Protein AF-A0A535RJC8-F1 (afdb_monomer)

Solvent-accessible surface area (backbone atoms only — not comparable to full-atom values): 10822 Å² total; per-residue (Å²): 135,61,74,66,58,56,54,51,49,52,52,45,51,28,48,50,20,17,26,44,20,16,49,25,33,45,38,29,78,68,64,77,32,43,40,53,47,60,74,57,25,56,52,50,24,52,52,18,57,77,68,68,37,59,71,55,23,50,46,22,49,41,18,51,52,23,18,53,49,12,28,56,50,16,43,61,51,42,48,91,68,68,92,85,58,72,56,51,67,39,43,41,53,38,48,47,54,27,31,52,31,38,47,50,36,34,52,55,33,45,77,36,70,56,58,57,49,77,69,58,34,50,52,43,41,29,39,43,1,23,23,37,14,22,50,48,34,38,41,37,70,64,32,76,93,46,57,74,64,46,49,68,62,36,50,50,52,34,52,55,57,56,69,67,78,58,83,85,49,75,66,43,54,51,36,49,45,38,54,50,26,23,52,51,17,24,51,52,15,41,51,34,35,74,76,41,45,63,54,28,53,48,56,33,33,53,47,43,45,50,43,34,53,51,43,65,70,75,45,115

Radius of gyration: 17.28 Å; Cα contacts (8 Å, |Δi|>4): 339; chains: 1; bounding box: 47×35×52 Å

Nearest PDB structures (foldseek):
  8vzo-assembly1_A  TM=4.875E-01  e=1.421E-01  Mus musculus
  5ayn-assembly1_A  TM=4.739E-01  e=1.055E+00  Bdellovibrio bacteriovorus HD100
  7ydq-assembly1_A  TM=3.876E-01  e=1.055E+00  Plasmodium falciparum 3D7

Sequence (220 aa):
MTVDGARRRDLLLVALTFAAGAVDAVVFLRLDVFTAVMTGNIVLLGLAIGQGAFRNALRSLVALAAYAGGVLAGARLVGATPRDSIWPAHATRALAVEWVLHATFLAGWILTDARPDGLAAASLIAVSGVAMGIQAATARTLAPTMSTTYVTGTLTALVSELSALGALGPDARRRAAIVVALGLGAVCGALVLVSAAVFAPALPVIVVGAVVLVAATRFR

Structure (mmCIF, N/CA/C/O backbone):
data_AF-A0A535RJC8-F1
#
_entry.id   AF-A0A535RJC8-F1
#
loop_
_atom_site.group_PDB
_atom_site.id
_atom_site.type_symbol
_atom_site.label_atom_id
_atom_site.label_alt_id
_atom_site.label_comp_id
_atom_site.label_asym_id
_atom_site.label_entity_id
_atom_site.label_seq_id
_atom_site.pdbx_PDB_ins_code
_atom_site.Cartn_x
_atom_site.Cartn_y
_atom_site.Cartn_z
_atom_site.occupancy
_atom_site.B_iso_or_equiv
_atom_site.auth_seq_id
_atom_site.auth_comp_id
_atom_site.auth_asym_id
_atom_site.auth_atom_id
_atom_site.pdbx_PDB_model_num
ATOM 1 N N . MET A 1 1 ? -16.902 3.359 23.875 1.00 54.75 1 MET A N 1
ATOM 2 C CA . MET A 1 1 ? -16.028 2.517 23.024 1.00 54.75 1 MET A CA 1
ATOM 3 C C . MET A 1 1 ? -16.204 1.056 23.418 1.00 54.75 1 MET A C 1
ATOM 5 O O . MET A 1 1 ? -15.944 0.740 24.570 1.00 54.75 1 MET A O 1
ATOM 9 N N . THR A 1 2 ? -16.653 0.170 22.524 1.00 70.25 2 THR A N 1
ATOM 10 C CA . THR A 1 2 ? -16.670 -1.278 22.809 1.00 70.25 2 THR A CA 1
ATOM 11 C C . THR A 1 2 ? -15.332 -1.892 22.393 1.00 70.25 2 THR A C 1
ATOM 13 O O . THR A 1 2 ? -14.815 -1.600 21.313 1.00 70.25 2 THR A O 1
ATOM 16 N N . VAL A 1 3 ? -14.748 -2.729 23.255 1.00 71.38 3 VAL A N 1
ATOM 17 C CA . VAL A 1 3 ? -13.445 -3.388 23.029 1.00 71.38 3 VAL A CA 1
ATOM 18 C C . VAL A 1 3 ? -13.429 -4.176 21.707 1.00 71.38 3 VAL A C 1
ATOM 20 O O . VAL A 1 3 ? -12.430 -4.169 20.985 1.00 71.38 3 VAL A O 1
ATOM 23 N N . ASP A 1 4 ? -14.567 -4.759 21.324 1.00 81.25 4 ASP A N 1
ATOM 24 C CA . ASP A 1 4 ? -14.725 -5.508 20.074 1.00 81.25 4 ASP A CA 1
ATOM 25 C C . ASP A 1 4 ? -14.611 -4.646 18.810 1.00 81.25 4 ASP A C 1
ATOM 27 O O . ASP A 1 4 ? -14.078 -5.106 17.798 1.00 81.25 4 ASP A O 1
ATOM 31 N N . GLY A 1 5 ? -15.080 -3.394 18.850 1.00 83.00 5 GLY A N 1
ATOM 32 C CA . GLY A 1 5 ? -14.997 -2.481 17.708 1.00 83.00 5 GLY A CA 1
ATOM 33 C C . GLY A 1 5 ? -13.551 -2.101 17.390 1.00 83.00 5 GLY A C 1
ATOM 34 O O . GLY A 1 5 ? -13.131 -2.164 16.234 1.00 83.00 5 GLY A O 1
ATOM 35 N N . ALA A 1 6 ? -12.769 -1.783 18.425 1.00 84.12 6 ALA A N 1
ATOM 36 C CA . ALA A 1 6 ? -11.349 -1.472 18.285 1.00 84.12 6 ALA A CA 1
ATOM 37 C C . ALA A 1 6 ? -10.554 -2.684 17.776 1.00 84.12 6 ALA A C 1
ATOM 39 O O . ALA A 1 6 ? -9.790 -2.562 16.820 1.00 84.12 6 ALA A O 1
ATOM 40 N N . ARG A 1 7 ? -10.808 -3.878 18.331 1.00 87.19 7 ARG A N 1
ATOM 41 C CA . ARG A 1 7 ? -10.149 -5.115 17.889 1.00 87.19 7 ARG A CA 1
ATOM 42 C C . ARG A 1 7 ? -10.437 -5.432 16.420 1.00 87.19 7 ARG A C 1
ATOM 44 O O . ARG A 1 7 ? -9.529 -5.820 15.691 1.00 87.19 7 ARG A O 1
ATOM 51 N N . ARG A 1 8 ? -11.683 -5.254 15.966 1.00 91.25 8 ARG A N 1
ATOM 52 C CA . ARG A 1 8 ? -12.055 -5.443 14.553 1.00 91.25 8 ARG A CA 1
ATOM 53 C C . ARG A 1 8 ? -11.346 -4.450 13.642 1.00 91.25 8 ARG A C 1
ATOM 55 O O . ARG A 1 8 ? -10.786 -4.876 12.640 1.00 91.25 8 ARG A O 1
ATOM 62 N N . ARG A 1 9 ? -11.334 -3.159 13.992 1.00 91.25 9 ARG A N 1
ATOM 63 C CA . ARG A 1 9 ? -10.591 -2.138 13.236 1.00 91.25 9 ARG A CA 1
ATOM 64 C C . ARG A 1 9 ? -9.125 -2.543 13.089 1.00 91.25 9 ARG A C 1
ATOM 66 O O . ARG A 1 9 ? -8.602 -2.518 11.982 1.00 91.25 9 ARG A O 1
ATOM 73 N N . ASP A 1 10 ? -8.485 -2.946 14.182 1.00 90.62 10 ASP A N 1
ATOM 74 C CA . ASP A 1 10 ? -7.068 -3.309 14.178 1.00 90.62 10 ASP A CA 1
ATOM 75 C C . ASP A 1 10 ? -6.797 -4.522 13.272 1.00 90.62 10 ASP A C 1
ATOM 77 O O . ASP A 1 10 ? -5.839 -4.508 12.504 1.00 90.62 10 ASP A O 1
ATOM 81 N N . LEU A 1 11 ? -7.673 -5.534 13.277 1.00 93.44 11 LEU A N 1
ATOM 82 C CA . LEU A 1 11 ? -7.582 -6.673 12.353 1.00 93.44 11 LEU A CA 1
ATOM 83 C C . LEU A 1 11 ? -7.706 -6.250 10.883 1.00 93.44 11 LEU A C 1
ATOM 85 O O . LEU A 1 11 ? -6.952 -6.738 10.043 1.00 93.44 11 LEU A O 1
ATOM 89 N N . LEU A 1 12 ? -8.620 -5.326 10.568 1.00 95.06 12 LEU A N 1
ATOM 90 C CA . LEU A 1 12 ? -8.755 -4.788 9.212 1.00 95.06 12 LEU A CA 1
ATOM 91 C C . LEU A 1 12 ? -7.499 -4.010 8.787 1.00 95.06 12 LEU A C 1
ATOM 93 O O . LEU A 1 12 ? -7.031 -4.182 7.667 1.00 95.06 12 LEU A O 1
ATOM 97 N N . LEU A 1 13 ? -6.902 -3.215 9.680 1.00 93.62 13 LEU A N 1
ATOM 98 C CA . LEU A 1 13 ? -5.648 -2.497 9.407 1.00 93.62 13 LEU A CA 1
ATOM 99 C C . LEU A 1 13 ? -4.457 -3.447 9.199 1.00 93.62 13 LEU A C 1
ATOM 101 O O . LEU A 1 13 ? -3.602 -3.192 8.349 1.00 93.62 13 LEU A O 1
ATOM 105 N N . VAL A 1 14 ? -4.408 -4.560 9.935 1.00 94.81 14 VAL A N 1
ATOM 106 C CA . VAL A 1 14 ? -3.407 -5.620 9.733 1.00 94.81 14 VAL A CA 1
ATOM 107 C C . VAL A 1 14 ? -3.594 -6.281 8.362 1.00 94.81 14 VAL A C 1
ATOM 109 O O . VAL A 1 14 ? -2.613 -6.477 7.648 1.00 94.81 14 VAL A O 1
ATOM 112 N N . ALA A 1 15 ? -4.834 -6.548 7.942 1.00 97.00 15 ALA A N 1
ATOM 113 C CA . ALA A 1 15 ? -5.124 -7.078 6.607 1.00 97.00 15 ALA A CA 1
ATOM 114 C C . ALA A 1 15 ? -4.727 -6.101 5.481 1.00 97.00 15 ALA A C 1
ATOM 116 O O . ALA A 1 15 ? -4.118 -6.516 4.497 1.00 97.00 15 ALA A O 1
ATOM 117 N N . LEU A 1 16 ? -4.984 -4.800 5.645 1.00 96.12 16 LEU A N 1
ATOM 118 C CA . LEU A 1 16 ? -4.513 -3.762 4.714 1.00 96.12 16 LEU A CA 1
ATOM 119 C C . LEU A 1 16 ? -2.978 -3.684 4.663 1.00 96.12 16 LEU A C 1
ATOM 121 O O . LEU A 1 16 ? -2.387 -3.512 3.600 1.00 96.12 16 LEU A O 1
ATOM 125 N N . THR A 1 17 ? -2.304 -3.873 5.800 1.00 95.38 17 THR A N 1
ATOM 126 C CA . THR A 1 17 ? -0.833 -3.951 5.843 1.00 95.38 17 THR A CA 1
ATOM 127 C C . THR A 1 17 ? -0.308 -5.164 5.073 1.00 95.38 17 THR A C 1
ATOM 129 O O . THR A 1 17 ? 0.673 -5.058 4.341 1.00 95.38 17 THR A O 1
ATOM 132 N N . PHE A 1 18 ? -0.975 -6.312 5.193 1.00 97.50 18 PHE A N 1
ATOM 133 C CA . PHE A 1 18 ? -0.652 -7.489 4.390 1.00 97.50 18 PHE A CA 1
ATOM 134 C C . PHE A 1 18 ? -0.815 -7.207 2.889 1.00 97.50 18 PHE A C 1
ATOM 136 O O . PHE A 1 18 ? 0.091 -7.500 2.109 1.00 97.50 18 PHE A O 1
ATOM 143 N N . ALA A 1 19 ? -1.926 -6.584 2.479 1.00 97.56 19 ALA A N 1
ATOM 144 C CA . ALA A 1 19 ? -2.141 -6.199 1.084 1.00 97.56 19 ALA A CA 1
ATOM 145 C C . ALA A 1 19 ? -1.050 -5.236 0.582 1.00 97.56 19 ALA A C 1
ATOM 147 O O . ALA A 1 19 ? -0.511 -5.448 -0.502 1.00 97.56 19 ALA A O 1
ATOM 148 N N . ALA A 1 20 ? -0.658 -4.251 1.398 1.00 96.69 20 ALA A N 1
ATOM 149 C CA . ALA A 1 20 ? 0.430 -3.323 1.090 1.00 96.69 20 ALA A CA 1
ATOM 150 C C . ALA A 1 20 ? 1.753 -4.048 0.810 1.00 96.69 20 ALA A C 1
ATOM 152 O O . ALA A 1 20 ? 2.402 -3.774 -0.196 1.00 96.69 20 ALA A O 1
ATOM 153 N N . GLY A 1 21 ? 2.129 -5.001 1.671 1.00 96.75 21 GLY A N 1
ATOM 154 C CA . GLY A 1 21 ? 3.340 -5.801 1.485 1.00 96.75 21 GLY A CA 1
ATOM 155 C C . GLY A 1 21 ? 3.298 -6.623 0.197 1.00 96.75 21 GLY A C 1
ATOM 156 O O . GLY A 1 21 ? 4.285 -6.673 -0.534 1.00 96.75 21 GLY A O 1
ATOM 157 N N . ALA A 1 22 ? 2.143 -7.220 -0.116 1.00 97.81 22 ALA A N 1
ATOM 158 C CA . ALA A 1 22 ? 1.954 -7.996 -1.339 1.00 97.81 22 ALA A CA 1
ATOM 159 C C . ALA A 1 22 ? 2.088 -7.138 -2.604 1.00 97.81 22 ALA A C 1
ATOM 161 O O . ALA A 1 22 ? 2.811 -7.523 -3.523 1.00 97.81 22 ALA A O 1
ATOM 162 N N . VAL A 1 23 ? 1.433 -5.972 -2.643 1.00 97.19 23 VAL A N 1
ATOM 163 C CA . VAL A 1 23 ? 1.541 -5.024 -3.766 1.00 97.19 23 VAL A CA 1
ATOM 164 C C . VAL A 1 23 ? 2.985 -4.573 -3.938 1.00 97.19 23 VAL A C 1
ATOM 166 O O . VAL A 1 23 ? 3.499 -4.616 -5.051 1.00 97.19 23 VAL A O 1
ATOM 169 N N . ASP A 1 24 ? 3.656 -4.188 -2.851 1.00 96.44 24 ASP A N 1
ATOM 170 C CA . ASP A 1 24 ? 5.029 -3.692 -2.918 1.00 96.44 24 ASP A CA 1
ATOM 171 C C . ASP A 1 24 ? 6.010 -4.748 -3.417 1.00 96.44 24 ASP A C 1
ATOM 173 O O . ASP A 1 24 ? 6.872 -4.417 -4.222 1.00 96.44 24 ASP A O 1
ATOM 177 N N . ALA A 1 25 ? 5.854 -6.017 -3.033 1.00 97.38 25 ALA A N 1
ATOM 178 C CA . ALA A 1 25 ? 6.663 -7.092 -3.599 1.00 97.38 25 ALA A CA 1
ATOM 179 C C . ALA A 1 25 ? 6.440 -7.242 -5.113 1.00 97.38 25 ALA A C 1
ATOM 181 O O . ALA A 1 25 ? 7.404 -7.339 -5.870 1.00 97.38 25 ALA A O 1
ATOM 182 N N . VAL A 1 26 ? 5.182 -7.220 -5.568 1.00 97.25 26 VAL A N 1
ATOM 183 C CA . VAL A 1 26 ? 4.842 -7.362 -6.994 1.00 97.25 26 VAL A CA 1
ATOM 184 C C . VAL A 1 26 ? 5.376 -6.191 -7.818 1.00 97.25 26 VAL A C 1
ATOM 186 O O . VAL A 1 26 ? 6.010 -6.397 -8.855 1.00 97.25 26 VAL A O 1
ATOM 189 N N . VAL A 1 27 ? 5.141 -4.963 -7.354 1.00 97.44 27 VAL A N 1
ATOM 190 C CA . VAL A 1 27 ? 5.593 -3.745 -8.032 1.00 97.44 27 VAL A CA 1
ATOM 191 C C . VAL A 1 27 ? 7.116 -3.671 -8.005 1.00 97.44 27 VAL A C 1
ATOM 193 O O . VAL A 1 27 ? 7.713 -3.436 -9.049 1.00 97.44 27 VAL A O 1
ATOM 196 N N . PHE A 1 28 ? 7.771 -3.943 -6.878 1.00 97.38 28 PHE A N 1
ATOM 197 C CA . PHE A 1 28 ? 9.227 -3.857 -6.791 1.00 97.38 28 PHE A CA 1
ATOM 198 C C . PHE A 1 28 ? 9.918 -4.865 -7.709 1.00 97.38 28 PHE A C 1
ATOM 200 O O . PHE A 1 28 ? 10.791 -4.485 -8.483 1.00 97.38 28 PHE A O 1
ATOM 207 N N . LEU A 1 29 ? 9.479 -6.127 -7.699 1.00 96.75 29 LEU A N 1
ATOM 208 C CA . LEU A 1 29 ? 10.091 -7.185 -8.508 1.00 96.75 29 LEU A CA 1
ATOM 209 C C . LEU A 1 29 ? 9.920 -6.985 -10.021 1.00 96.75 29 LEU A C 1
ATOM 211 O O . LEU A 1 29 ? 10.669 -7.578 -10.795 1.00 96.75 29 LEU A O 1
ATOM 215 N N . ARG A 1 30 ? 8.937 -6.187 -10.464 1.00 96.12 30 ARG A N 1
ATOM 216 C CA . ARG A 1 30 ? 8.652 -5.997 -11.897 1.00 96.12 30 ARG A CA 1
ATOM 217 C C . ARG A 1 30 ? 8.905 -4.590 -12.422 1.00 96.12 30 ARG A C 1
ATOM 219 O O . ARG A 1 30 ? 9.135 -4.436 -13.623 1.00 96.12 30 ARG A O 1
ATOM 226 N N . LEU A 1 31 ? 8.811 -3.593 -11.550 1.00 96.56 31 LEU A N 1
ATOM 227 C CA . LEU A 1 31 ? 8.813 -2.165 -11.864 1.00 96.56 31 LEU A CA 1
ATOM 228 C C . LEU A 1 31 ? 9.880 -1.384 -11.077 1.00 96.56 31 LEU A C 1
ATOM 230 O O . LEU A 1 31 ? 9.971 -0.170 -11.254 1.00 96.56 31 LEU A O 1
ATOM 234 N N . ASP A 1 32 ? 10.701 -2.059 -10.266 1.00 96.50 32 ASP A N 1
ATOM 235 C CA . ASP A 1 32 ? 11.877 -1.515 -9.566 1.00 96.50 32 ASP A CA 1
ATOM 236 C C . ASP A 1 32 ? 11.573 -0.390 -8.561 1.00 96.50 32 ASP A C 1
ATOM 238 O O . ASP A 1 32 ? 12.449 0.402 -8.214 1.00 96.50 32 ASP A O 1
ATOM 242 N N . VAL A 1 33 ? 10.324 -0.284 -8.100 1.00 97.50 33 VAL A N 1
ATOM 243 C CA . VAL A 1 33 ? 9.876 0.735 -7.140 1.00 97.50 33 VAL A CA 1
ATOM 244 C C . VAL A 1 33 ? 8.915 0.148 -6.120 1.00 97.50 33 VAL A C 1
ATOM 246 O O . VAL A 1 33 ? 8.278 -0.872 -6.359 1.00 97.50 33 VAL A O 1
ATOM 249 N N . PHE A 1 34 ? 8.771 0.827 -4.991 1.00 96.31 34 PHE A N 1
ATOM 250 C CA . PHE A 1 34 ? 7.716 0.549 -4.024 1.00 96.31 34 PHE A CA 1
ATOM 251 C C . PHE A 1 34 ? 6.513 1.458 -4.285 1.00 96.31 34 PHE A C 1
ATOM 253 O O . PHE A 1 34 ? 6.636 2.525 -4.885 1.00 96.31 34 PHE A O 1
ATOM 260 N N . THR A 1 35 ? 5.337 1.082 -3.805 1.00 92.62 35 THR A N 1
ATOM 261 C CA . THR A 1 35 ? 4.131 1.925 -3.847 1.00 92.62 35 THR A CA 1
ATOM 262 C C . THR A 1 35 ? 3.599 2.260 -2.460 1.00 92.62 35 THR A C 1
ATOM 264 O O . THR A 1 35 ? 2.913 3.266 -2.320 1.00 92.62 35 THR A O 1
ATOM 267 N N . ALA A 1 36 ? 3.979 1.511 -1.425 1.00 89.25 36 ALA A N 1
ATOM 268 C CA . ALA A 1 36 ? 3.667 1.783 -0.026 1.00 89.25 36 ALA A CA 1
ATOM 269 C C . ALA A 1 36 ? 4.871 2.362 0.739 1.00 89.25 36 ALA A C 1
ATOM 271 O O . ALA A 1 36 ? 4.702 3.225 1.603 1.00 89.25 36 ALA A O 1
ATOM 272 N N . VAL A 1 37 ? 6.096 1.924 0.417 1.00 90.25 37 VAL A N 1
ATOM 273 C CA . VAL A 1 37 ? 7.331 2.332 1.115 1.00 90.25 37 VAL A CA 1
ATOM 274 C C . VAL A 1 37 ? 8.042 3.496 0.404 1.00 90.25 37 VAL A C 1
ATOM 276 O O . VAL A 1 37 ? 8.991 3.324 -0.362 1.00 90.25 37 VAL A O 1
ATOM 279 N N . MET A 1 38 ? 7.614 4.731 0.686 1.00 92.62 38 MET A N 1
ATOM 280 C CA . MET A 1 38 ? 8.168 5.930 0.025 1.00 92.62 38 MET A CA 1
ATOM 281 C C . MET A 1 38 ? 9.603 6.279 0.424 1.00 92.62 38 MET A C 1
ATOM 283 O O . MET A 1 38 ? 10.350 6.815 -0.391 1.00 92.62 38 MET A O 1
ATOM 287 N N . THR A 1 39 ? 10.022 5.956 1.649 1.00 90.81 39 THR A N 1
ATOM 288 C CA . THR A 1 39 ? 11.413 6.160 2.087 1.00 90.81 39 THR A CA 1
ATOM 289 C C . THR A 1 39 ? 12.391 5.364 1.221 1.00 90.81 39 THR A C 1
ATOM 291 O O . THR A 1 39 ? 13.440 5.886 0.852 1.00 90.81 39 THR A O 1
ATOM 294 N N . GLY A 1 40 ? 12.011 4.146 0.817 1.00 91.50 40 GLY A N 1
ATOM 295 C CA . GLY A 1 40 ? 12.763 3.334 -0.139 1.00 91.50 40 GLY A CA 1
ATOM 296 C C . GLY A 1 40 ? 12.860 4.001 -1.511 1.00 91.50 40 GLY A C 1
ATOM 297 O O . GLY A 1 40 ? 13.949 4.099 -2.066 1.00 91.50 40 GLY A O 1
ATOM 298 N N . ASN A 1 41 ? 11.756 4.551 -2.026 1.00 96.31 41 ASN A N 1
ATOM 299 C CA . ASN A 1 41 ? 11.756 5.246 -3.319 1.00 96.31 41 ASN A CA 1
ATOM 300 C C . ASN A 1 41 ? 12.647 6.491 -3.358 1.00 96.31 41 ASN A C 1
ATOM 302 O O . ASN A 1 41 ? 13.209 6.784 -4.409 1.00 96.31 41 ASN A O 1
ATOM 306 N N . ILE A 1 42 ? 12.812 7.212 -2.244 1.00 96.31 42 ILE A N 1
ATOM 307 C CA . ILE A 1 42 ? 13.755 8.341 -2.169 1.00 96.31 42 ILE A CA 1
ATOM 308 C C . ILE A 1 42 ? 15.196 7.845 -2.364 1.00 96.31 42 ILE A C 1
ATOM 310 O O . ILE A 1 42 ? 15.961 8.445 -3.119 1.00 96.31 42 ILE A O 1
ATOM 314 N N . VAL A 1 43 ? 15.558 6.723 -1.732 1.00 96.94 43 VAL A N 1
ATOM 315 C CA . VAL A 1 43 ? 16.883 6.101 -1.893 1.00 96.94 43 VAL A CA 1
ATOM 316 C C . VAL A 1 43 ? 17.071 5.569 -3.318 1.00 96.94 43 VAL A C 1
ATOM 318 O O . VAL A 1 43 ? 18.104 5.834 -3.930 1.00 96.94 43 VAL A O 1
ATOM 321 N N . LEU A 1 44 ? 16.067 4.878 -3.873 1.00 97.06 44 LEU A N 1
ATOM 322 C CA . LEU A 1 44 ? 16.094 4.365 -5.251 1.00 97.06 44 LEU A CA 1
ATOM 323 C C . LEU A 1 44 ? 16.239 5.489 -6.282 1.00 97.06 44 LEU A C 1
ATOM 325 O O . LEU A 1 44 ? 17.006 5.350 -7.232 1.00 97.06 44 LEU A O 1
ATOM 329 N N . LEU A 1 45 ? 15.567 6.624 -6.067 1.00 97.62 45 LEU A N 1
ATOM 330 C CA . LEU A 1 45 ? 15.712 7.816 -6.896 1.00 97.62 45 LEU A CA 1
ATOM 331 C C . LEU A 1 45 ? 17.154 8.342 -6.870 1.00 97.62 45 LEU A C 1
ATOM 333 O O . LEU A 1 45 ? 17.737 8.576 -7.927 1.00 97.62 45 LEU A O 1
ATOM 337 N N . GLY A 1 46 ? 17.742 8.499 -5.679 1.00 97.44 46 GLY A N 1
ATOM 338 C CA . GLY A 1 46 ? 19.125 8.959 -5.526 1.00 97.44 46 GLY A CA 1
ATOM 339 C C . GLY A 1 46 ? 20.135 8.023 -6.195 1.00 97.44 46 GLY A C 1
ATOM 340 O O . GLY A 1 46 ? 21.012 8.486 -6.925 1.00 97.44 46 GLY A O 1
ATOM 341 N N . LEU A 1 47 ? 19.966 6.708 -6.014 1.00 97.75 47 LEU A N 1
ATOM 342 C CA . LEU A 1 47 ? 20.789 5.690 -6.669 1.00 97.75 47 LEU A CA 1
ATOM 343 C C . LEU A 1 47 ? 20.676 5.781 -8.195 1.00 97.75 47 LEU A C 1
ATOM 345 O O . LEU A 1 47 ? 21.689 5.830 -8.889 1.00 97.75 47 LEU A O 1
ATOM 349 N N . ALA A 1 48 ? 19.449 5.859 -8.713 1.00 97.44 48 ALA A N 1
ATOM 350 C CA . ALA A 1 48 ? 19.198 5.925 -10.144 1.00 97.44 48 ALA A CA 1
ATOM 351 C C . ALA A 1 48 ? 19.793 7.190 -10.782 1.00 97.44 48 ALA A C 1
ATOM 353 O O . ALA A 1 48 ? 20.364 7.111 -11.867 1.00 97.44 48 ALA A O 1
ATOM 354 N N . ILE A 1 49 ? 19.714 8.340 -10.106 1.00 97.81 49 ILE A N 1
ATOM 355 C CA . ILE A 1 49 ? 20.359 9.580 -10.561 1.00 97.81 49 ILE A CA 1
ATOM 356 C C . ILE A 1 49 ? 21.884 9.419 -10.567 1.00 97.81 49 ILE A C 1
ATOM 358 O O . ILE A 1 49 ? 22.517 9.707 -11.580 1.00 97.81 49 ILE A O 1
ATOM 362 N N . GLY A 1 50 ? 22.471 8.917 -9.475 1.00 97.88 50 GLY A N 1
ATOM 363 C CA . GLY A 1 50 ? 23.921 8.732 -9.360 1.00 97.88 50 GLY A CA 1
ATOM 364 C C . GLY A 1 50 ? 24.504 7.749 -10.382 1.00 97.88 50 GLY A C 1
ATOM 365 O O . GLY A 1 50 ? 25.651 7.895 -10.792 1.00 97.88 50 GLY A O 1
ATOM 366 N N . GLN A 1 51 ? 23.707 6.778 -10.830 1.00 97.69 51 GLN A N 1
ATOM 367 C CA . GLN A 1 51 ? 24.086 5.788 -11.843 1.00 97.69 51 GLN A CA 1
ATOM 368 C C . GLN A 1 51 ? 23.749 6.209 -13.285 1.00 97.69 51 GLN A C 1
ATOM 370 O O . GLN A 1 51 ? 24.028 5.456 -14.215 1.00 97.69 51 GLN A O 1
ATOM 375 N N . GLY A 1 52 ? 23.107 7.365 -13.499 1.00 97.06 52 GLY A N 1
ATOM 376 C CA . GLY A 1 52 ? 22.606 7.767 -14.821 1.00 97.06 52 GLY A CA 1
ATOM 377 C C . GLY A 1 52 ? 21.426 6.922 -15.333 1.00 97.06 52 GLY A C 1
ATOM 378 O O . GLY A 1 52 ? 21.083 6.965 -16.514 1.00 97.06 52 GLY A O 1
ATOM 379 N N . ALA A 1 53 ? 20.766 6.157 -14.460 1.00 96.44 53 ALA A N 1
ATOM 380 C CA . ALA A 1 53 ? 19.620 5.308 -14.773 1.00 96.44 53 ALA A CA 1
ATOM 381 C C . ALA A 1 53 ? 18.303 6.115 -14.794 1.00 96.44 53 ALA A C 1
ATOM 383 O O . ALA A 1 53 ? 17.382 5.878 -14.007 1.00 96.44 53 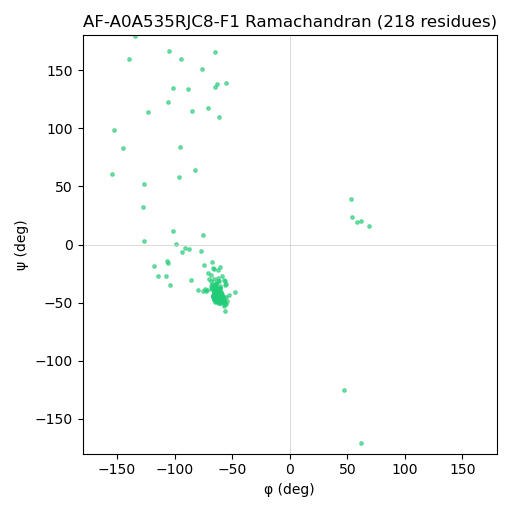ALA A O 1
ATOM 384 N N . PHE A 1 54 ? 18.184 7.070 -15.723 1.00 94.06 54 PHE A N 1
ATOM 385 C CA . PHE A 1 54 ? 17.072 8.035 -15.774 1.00 94.06 54 PHE A CA 1
ATOM 386 C C . PHE A 1 54 ? 15.673 7.402 -15.838 1.00 94.06 54 PHE A C 1
ATOM 388 O O . PHE A 1 54 ? 14.720 7.952 -15.286 1.00 94.06 54 PHE A O 1
ATOM 395 N N . ARG A 1 55 ? 15.533 6.225 -16.464 1.00 94.19 55 ARG A N 1
ATOM 396 C CA . ARG A 1 55 ? 14.256 5.490 -16.505 1.00 94.19 55 ARG A CA 1
ATOM 397 C C . ARG A 1 55 ? 13.795 5.079 -15.103 1.00 94.19 55 ARG A C 1
ATOM 399 O O . ARG A 1 55 ? 12.618 5.234 -14.788 1.00 94.19 55 ARG A O 1
ATOM 406 N N . ASN A 1 56 ? 14.710 4.592 -14.269 1.00 95.62 56 ASN A N 1
ATOM 407 C CA . ASN A 1 56 ? 14.401 4.171 -12.902 1.00 95.62 56 ASN A CA 1
ATOM 408 C C . ASN A 1 56 ? 14.132 5.389 -12.016 1.00 95.62 56 ASN A C 1
ATOM 410 O O . ASN A 1 56 ? 13.163 5.390 -11.263 1.00 95.62 56 ASN A O 1
ATOM 414 N N . ALA A 1 57 ? 14.902 6.466 -12.199 1.00 97.12 57 ALA A N 1
ATOM 415 C CA . ALA A 1 57 ? 14.655 7.736 -11.522 1.00 97.12 57 ALA A CA 1
ATOM 416 C C . ALA A 1 57 ? 13.235 8.260 -11.808 1.00 97.12 57 ALA A C 1
ATOM 418 O O . ALA A 1 57 ? 12.510 8.634 -10.886 1.00 97.12 57 ALA A O 1
ATOM 419 N N . LEU A 1 58 ? 12.794 8.216 -13.071 1.00 96.94 58 LEU A N 1
ATOM 420 C CA . LEU A 1 58 ? 11.442 8.629 -13.443 1.00 96.94 58 LEU A CA 1
ATOM 421 C C . LEU A 1 58 ? 10.370 7.741 -12.796 1.00 96.94 58 LEU A C 1
ATOM 423 O O . LEU A 1 58 ? 9.379 8.263 -12.295 1.00 96.94 58 LEU A O 1
ATOM 427 N N . ARG A 1 59 ? 10.571 6.418 -12.750 1.00 97.31 59 ARG A N 1
ATOM 428 C CA . ARG A 1 59 ? 9.651 5.497 -12.061 1.00 97.31 59 ARG A CA 1
ATOM 429 C C . ARG A 1 59 ? 9.520 5.833 -10.573 1.00 97.31 59 ARG A C 1
ATOM 431 O O . ARG A 1 59 ? 8.398 5.922 -10.079 1.00 97.31 59 ARG A O 1
ATOM 438 N N . SER A 1 60 ? 10.632 6.078 -9.874 1.00 97.62 60 SER A N 1
ATOM 439 C CA . SER A 1 60 ? 10.609 6.472 -8.457 1.00 97.62 60 SER A CA 1
ATOM 440 C C . SER A 1 60 ? 9.921 7.824 -8.252 1.00 97.62 60 SER A C 1
ATOM 442 O O . SER A 1 60 ? 9.141 7.976 -7.313 1.00 97.62 60 SER A O 1
ATOM 444 N N . LEU A 1 61 ? 10.150 8.792 -9.147 1.00 97.88 61 LEU A N 1
ATOM 445 C CA . LEU A 1 61 ? 9.487 10.096 -9.101 1.00 97.88 61 LEU A CA 1
ATOM 446 C C . LEU A 1 61 ? 7.971 9.975 -9.309 1.00 97.88 61 LEU A C 1
ATOM 448 O O . LEU A 1 61 ? 7.203 10.592 -8.572 1.00 97.88 61 LEU A O 1
ATOM 452 N N . VAL A 1 62 ? 7.537 9.152 -10.269 1.00 98.38 62 VAL A N 1
ATOM 453 C CA . VAL A 1 62 ? 6.115 8.858 -10.504 1.00 98.38 62 VAL A CA 1
ATOM 454 C C . VAL A 1 62 ? 5.493 8.214 -9.268 1.00 98.38 62 VAL A C 1
ATOM 456 O O . VAL A 1 62 ? 4.433 8.662 -8.838 1.00 98.38 62 VAL A O 1
ATOM 459 N N . ALA A 1 63 ? 6.156 7.229 -8.654 1.00 98.06 63 ALA A N 1
ATOM 460 C CA . ALA A 1 63 ? 5.672 6.590 -7.429 1.00 98.06 63 ALA A CA 1
ATOM 461 C C . ALA A 1 63 ? 5.495 7.603 -6.284 1.00 98.06 63 ALA A C 1
ATOM 463 O O . ALA A 1 63 ? 4.440 7.639 -5.652 1.00 98.06 63 ALA A O 1
ATOM 464 N N . LEU A 1 64 ? 6.492 8.469 -6.059 1.00 98.12 64 LEU A N 1
ATOM 465 C CA . LEU A 1 64 ? 6.458 9.512 -5.029 1.00 98.12 64 LEU A CA 1
ATOM 466 C C . LEU A 1 64 ? 5.330 10.525 -5.268 1.00 98.12 64 LEU A C 1
ATOM 468 O O . LEU A 1 64 ? 4.557 10.818 -4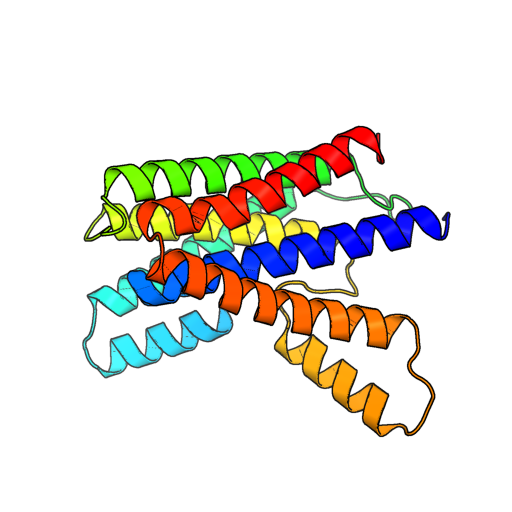.354 1.00 98.12 64 LEU A O 1
ATOM 472 N N . ALA A 1 65 ? 5.217 11.045 -6.493 1.00 98.38 65 ALA A N 1
ATOM 473 C CA . ALA A 1 65 ? 4.206 12.037 -6.848 1.00 98.38 65 ALA A CA 1
ATOM 474 C C . ALA A 1 65 ? 2.786 11.458 -6.768 1.00 98.38 65 ALA A C 1
ATOM 476 O O . ALA A 1 65 ? 1.886 12.083 -6.203 1.00 98.38 65 ALA A O 1
ATOM 477 N N . ALA A 1 66 ? 2.591 10.243 -7.283 1.00 98.50 66 ALA A N 1
ATOM 478 C CA . ALA A 1 66 ? 1.312 9.549 -7.244 1.00 98.50 66 ALA A CA 1
ATOM 479 C C . ALA A 1 66 ? 0.879 9.222 -5.813 1.00 98.50 66 ALA A C 1
ATOM 481 O O . ALA A 1 66 ? -0.264 9.489 -5.446 1.00 98.50 66 ALA A O 1
ATOM 482 N N . TYR A 1 67 ? 1.795 8.722 -4.980 1.00 98.06 67 TYR A N 1
ATOM 483 C CA . TYR A 1 67 ? 1.520 8.481 -3.567 1.00 98.06 67 TYR A CA 1
ATOM 484 C C . TYR A 1 67 ? 1.154 9.767 -2.829 1.00 98.06 67 TYR A C 1
ATOM 486 O O . TYR A 1 67 ? 0.152 9.795 -2.117 1.00 98.06 67 TYR A O 1
ATOM 494 N N . ALA A 1 68 ? 1.896 10.860 -3.035 1.00 97.62 68 ALA A N 1
ATOM 495 C CA . ALA A 1 68 ? 1.562 12.152 -2.440 1.00 97.62 68 ALA A CA 1
ATOM 496 C C . ALA A 1 68 ? 0.164 12.637 -2.872 1.00 97.62 68 ALA A C 1
ATOM 498 O O . ALA A 1 68 ? -0.631 13.065 -2.032 1.00 97.62 68 ALA A O 1
ATOM 499 N N . GLY A 1 69 ? -0.173 12.502 -4.159 1.00 98.12 69 GLY A N 1
ATOM 500 C CA . GLY A 1 69 ? -1.512 12.782 -4.681 1.00 98.12 69 GLY A CA 1
ATOM 501 C C . GLY A 1 69 ? -2.595 11.907 -4.040 1.00 98.12 69 GLY A C 1
ATOM 502 O O . GLY A 1 69 ? -3.640 12.418 -3.635 1.00 98.12 69 GLY A O 1
ATOM 503 N N . GLY A 1 70 ? -2.322 10.613 -3.868 1.00 97.62 70 GLY A N 1
ATOM 504 C CA . GLY A 1 70 ? -3.190 9.664 -3.172 1.00 97.62 70 GLY A CA 1
ATOM 505 C C . GLY A 1 70 ? -3.411 10.018 -1.706 1.00 97.62 70 GLY A C 1
ATOM 506 O O . GLY A 1 70 ? -4.544 9.983 -1.238 1.00 97.62 70 GLY A O 1
ATOM 507 N N . VAL A 1 71 ? -2.368 10.443 -0.989 1.00 96.00 71 VAL A N 1
ATOM 508 C CA . VAL A 1 71 ? -2.485 10.914 0.401 1.00 96.00 71 VAL A CA 1
ATOM 509 C C . VAL A 1 71 ? -3.386 12.143 0.481 1.00 96.00 71 VAL A C 1
ATOM 511 O O . VAL A 1 71 ? -4.263 12.201 1.343 1.00 96.00 71 VAL A O 1
ATOM 514 N N . LEU A 1 72 ? -3.222 13.113 -0.426 1.00 96.56 72 LEU A N 1
ATOM 515 C CA . LEU A 1 72 ? -4.078 14.302 -0.478 1.00 96.56 72 LEU A CA 1
ATOM 516 C C . LEU A 1 72 ? -5.537 13.941 -0.791 1.00 96.56 72 LEU A C 1
ATOM 518 O O . LEU A 1 72 ? -6.452 14.464 -0.151 1.00 96.56 72 LEU A O 1
ATOM 522 N N . ALA A 1 73 ? -5.764 13.045 -1.753 1.00 96.12 73 ALA A N 1
ATOM 523 C CA . ALA A 1 73 ? -7.095 12.561 -2.099 1.00 96.12 73 ALA A CA 1
ATOM 524 C C . ALA A 1 73 ? -7.733 11.795 -0.931 1.00 96.12 73 ALA A C 1
ATOM 526 O O . ALA A 1 73 ? -8.853 12.109 -0.534 1.00 96.12 73 ALA A O 1
ATOM 527 N N . GLY A 1 74 ? -7.006 10.858 -0.322 1.00 94.19 74 GLY A N 1
ATOM 528 C CA . GLY A 1 74 ? -7.453 10.074 0.827 1.00 94.19 74 GLY A CA 1
ATOM 529 C C . GLY A 1 74 ? -7.778 10.946 2.036 1.00 94.19 74 GLY A C 1
ATOM 530 O O . GLY A 1 74 ? -8.837 10.794 2.638 1.00 94.19 74 GLY A O 1
ATOM 531 N N . ALA A 1 75 ? -6.933 11.935 2.340 1.00 92.06 75 ALA A N 1
ATOM 532 C CA . ALA A 1 75 ? -7.193 12.894 3.409 1.00 92.06 75 ALA A CA 1
ATOM 533 C C . ALA A 1 75 ? -8.486 13.693 3.171 1.00 92.06 75 ALA A C 1
ATOM 535 O O . ALA A 1 75 ? -9.229 13.940 4.119 1.00 92.06 75 ALA A O 1
ATOM 536 N N . ARG A 1 76 ? -8.799 14.055 1.917 1.00 92.75 76 ARG A N 1
ATOM 537 C CA . ARG A 1 76 ? -10.072 14.710 1.571 1.00 92.75 76 ARG A CA 1
ATOM 538 C C . ARG A 1 76 ? -11.269 13.763 1.598 1.00 92.75 76 ARG A C 1
ATOM 540 O O . ARG A 1 76 ? -12.340 14.178 2.025 1.00 92.75 76 ARG A O 1
ATOM 547 N N . LEU A 1 77 ? -11.100 12.520 1.147 1.00 91.44 77 LEU A N 1
ATOM 548 C CA . LEU A 1 77 ? -12.162 11.508 1.141 1.00 91.44 77 LEU A CA 1
ATOM 549 C C . LEU A 1 77 ? -12.598 11.142 2.559 1.00 91.44 77 LEU A C 1
ATOM 551 O O . LEU A 1 77 ? -13.793 10.997 2.805 1.00 91.44 77 LEU A O 1
ATOM 555 N N . VAL A 1 78 ? -11.633 11.008 3.471 1.00 88.38 78 VAL A N 1
ATOM 556 C CA . VAL A 1 78 ? -11.886 10.712 4.881 1.00 88.38 78 VAL A CA 1
ATOM 557 C C . VAL A 1 78 ? -12.294 11.974 5.649 1.00 88.38 78 VAL A C 1
ATOM 559 O O . VAL A 1 78 ? -13.196 11.923 6.473 1.00 88.38 78 VAL A O 1
ATOM 562 N N . GLY A 1 79 ? -11.693 13.129 5.368 1.00 82.81 79 GLY A N 1
ATOM 563 C CA . GLY A 1 79 ? -12.062 14.391 6.011 1.00 82.81 79 GLY A CA 1
ATOM 564 C C . GLY A 1 79 ? -11.855 14.414 7.534 1.00 82.81 79 GLY A C 1
ATOM 565 O O . GLY A 1 79 ? -11.242 13.526 8.136 1.00 82.81 79 GLY A O 1
ATOM 566 N N . ALA A 1 80 ? -12.359 15.473 8.176 1.00 73.62 80 ALA A N 1
ATOM 567 C CA . ALA A 1 80 ? -12.317 15.603 9.630 1.00 73.62 80 ALA A CA 1
ATOM 568 C C . ALA A 1 80 ? -13.299 14.611 10.267 1.00 73.62 80 ALA A C 1
ATOM 570 O O . ALA A 1 80 ? -14.506 14.682 10.050 1.00 73.62 80 ALA A O 1
ATOM 571 N N . THR A 1 81 ? -12.774 13.676 11.056 1.00 68.56 81 THR A N 1
ATOM 572 C CA . THR A 1 81 ? -13.585 12.653 11.726 1.00 68.56 81 THR A CA 1
ATOM 573 C C . THR A 1 81 ? -13.788 13.028 13.198 1.00 68.56 81 THR A C 1
ATOM 575 O O . THR A 1 81 ? -12.806 13.391 13.852 1.00 68.56 81 THR A O 1
ATOM 578 N N . PRO A 1 82 ? -15.012 12.927 13.754 1.00 65.62 82 PRO A N 1
ATOM 579 C CA . PRO A 1 82 ? -15.234 13.049 15.193 1.00 65.62 82 PRO A CA 1
ATOM 580 C C . PRO A 1 82 ? -14.370 12.049 15.972 1.00 65.62 82 PRO A C 1
ATOM 582 O O . PRO A 1 82 ? -14.252 10.890 15.570 1.00 65.62 82 PRO A O 1
ATOM 585 N N . ARG A 1 83 ? -13.787 12.482 17.098 1.00 62.97 83 ARG A N 1
ATOM 586 C CA . ARG A 1 83 ? -12.833 11.679 17.893 1.00 62.97 83 ARG A CA 1
ATOM 587 C C . ARG A 1 83 ? -13.413 10.361 18.428 1.00 62.97 83 ARG A C 1
ATOM 589 O O . ARG A 1 83 ? -12.645 9.453 18.723 1.00 62.97 83 ARG A O 1
ATOM 596 N N . ASP A 1 84 ? -14.738 10.241 18.489 1.00 66.88 84 ASP A N 1
ATOM 597 C CA . ASP A 1 84 ? -15.427 9.094 19.090 1.00 66.88 84 ASP A CA 1
ATOM 598 C C . ASP A 1 84 ? -15.793 7.987 18.082 1.00 66.88 84 ASP A C 1
ATOM 600 O O . ASP A 1 84 ? -16.255 6.911 18.472 1.00 66.88 84 ASP A O 1
ATOM 604 N N . SER A 1 85 ? -15.578 8.214 16.781 1.00 76.62 85 SER A N 1
ATOM 605 C CA . SER A 1 85 ? -15.896 7.238 15.735 1.00 76.62 85 SER A CA 1
ATOM 606 C C . SER A 1 85 ? -14.759 6.233 15.535 1.00 76.62 85 SER A C 1
ATOM 608 O O . SER A 1 85 ? -13.688 6.584 15.045 1.00 76.62 85 SER A O 1
ATOM 610 N N . ILE A 1 86 ? -15.016 4.954 15.831 1.00 84.25 86 ILE A N 1
ATOM 611 C CA . ILE A 1 86 ? -14.054 3.850 15.632 1.00 84.25 86 ILE A CA 1
ATOM 612 C C . ILE A 1 86 ? -13.755 3.630 14.143 1.00 84.25 86 ILE A C 1
ATOM 614 O O . ILE A 1 86 ? -12.614 3.362 13.765 1.00 84.25 86 ILE A O 1
ATOM 618 N N . TRP A 1 87 ? -14.792 3.716 13.310 1.00 89.12 87 TRP A N 1
ATOM 619 C CA . TRP A 1 87 ? -14.703 3.530 11.869 1.00 89.12 87 TRP A CA 1
ATOM 620 C C . TRP A 1 87 ? -15.813 4.330 11.183 1.00 89.12 87 TRP A C 1
ATOM 622 O O . TRP A 1 87 ? -16.961 3.894 11.150 1.00 89.12 87 TRP A O 1
ATOM 632 N N . PRO A 1 88 ? -15.513 5.522 10.664 1.00 89.50 88 PRO A N 1
ATOM 633 C CA . PRO A 1 88 ? -16.518 6.336 10.003 1.00 89.50 88 PRO A CA 1
ATOM 634 C C . PRO A 1 88 ? -16.845 5.813 8.594 1.00 89.50 88 PRO A C 1
ATOM 636 O O . PRO A 1 88 ? -15.977 5.284 7.897 1.00 89.50 88 PRO A O 1
ATOM 639 N N . ALA A 1 89 ? -18.073 6.038 8.116 1.00 89.38 89 ALA A N 1
ATOM 640 C CA . ALA A 1 89 ? -18.520 5.590 6.790 1.00 89.38 89 ALA A CA 1
ATOM 641 C C . ALA A 1 89 ? -17.643 6.115 5.633 1.00 89.38 89 ALA A C 1
ATOM 643 O O . ALA A 1 89 ? -17.458 5.447 4.612 1.00 89.38 89 ALA A O 1
ATOM 644 N N . HIS A 1 90 ? -17.057 7.302 5.793 1.00 91.56 90 HIS A N 1
ATOM 645 C CA . HIS A 1 90 ? -16.128 7.876 4.822 1.00 91.56 90 HIS A CA 1
ATOM 646 C C . HIS A 1 90 ? -14.795 7.122 4.719 1.00 91.56 90 HIS A C 1
ATOM 648 O O . HIS A 1 90 ? -14.212 7.108 3.638 1.00 91.56 90 HIS A O 1
ATOM 654 N N . ALA A 1 91 ? -14.346 6.427 5.772 1.00 92.81 91 ALA A N 1
ATOM 655 C CA . ALA A 1 91 ? -13.181 5.546 5.683 1.00 92.81 91 ALA A CA 1
ATOM 656 C C . ALA A 1 91 ? -13.478 4.347 4.773 1.00 92.81 91 ALA A C 1
ATOM 658 O O . ALA A 1 91 ? -12.685 4.035 3.891 1.00 92.81 91 ALA A O 1
ATOM 659 N N . THR A 1 92 ? -14.663 3.739 4.898 1.00 94.75 92 THR A N 1
ATOM 660 C CA . THR A 1 92 ? -15.103 2.668 3.987 1.00 94.75 92 THR A CA 1
ATOM 661 C C . THR A 1 92 ? -15.170 3.151 2.539 1.00 94.75 92 THR A C 1
ATOM 663 O O . THR A 1 92 ? -14.734 2.442 1.638 1.00 94.75 92 THR A O 1
ATOM 666 N N . ARG A 1 93 ? -15.671 4.372 2.300 1.00 94.75 93 ARG A N 1
ATOM 667 C CA . ARG A 1 93 ? -15.686 4.973 0.955 1.00 94.75 93 ARG A CA 1
ATOM 668 C C . ARG A 1 93 ? -14.280 5.179 0.393 1.00 94.75 93 ARG A C 1
ATOM 670 O O . ARG A 1 93 ? -14.069 4.897 -0.780 1.00 94.75 93 ARG A O 1
ATOM 677 N N . ALA A 1 94 ? -13.335 5.655 1.203 1.00 96.12 94 ALA A N 1
ATOM 678 C CA . ALA A 1 94 ? -11.951 5.832 0.772 1.00 96.12 94 ALA A CA 1
ATOM 679 C C . ALA A 1 94 ? -11.302 4.489 0.389 1.00 96.12 94 ALA A C 1
ATOM 681 O O . ALA A 1 94 ? -10.742 4.380 -0.699 1.00 96.12 94 ALA A O 1
ATOM 682 N N . LEU A 1 95 ? -11.478 3.447 1.210 1.00 96.62 95 LEU A N 1
ATOM 683 C CA . LEU A 1 95 ? -10.991 2.099 0.890 1.00 96.62 95 LEU A CA 1
ATOM 684 C C . LEU A 1 95 ? -11.708 1.475 -0.319 1.00 96.62 95 LEU A C 1
ATOM 686 O O . LEU A 1 95 ? -11.118 0.688 -1.048 1.00 96.62 95 LEU A O 1
ATOM 690 N N . ALA A 1 96 ? -12.971 1.824 -0.577 1.00 97.81 96 ALA A N 1
ATOM 691 C CA . ALA A 1 96 ? -13.664 1.385 -1.788 1.00 97.81 96 ALA A CA 1
ATOM 692 C C . ALA A 1 96 ? -13.058 2.019 -3.055 1.00 97.81 96 ALA A C 1
ATOM 694 O O . ALA A 1 96 ? -12.939 1.346 -4.076 1.00 97.81 96 ALA A O 1
ATOM 695 N N . VAL A 1 97 ? -12.632 3.287 -2.990 1.00 98.19 97 VAL A N 1
ATOM 696 C CA . VAL A 1 97 ? -11.892 3.938 -4.088 1.00 98.19 97 VAL A CA 1
ATOM 697 C C . VAL A 1 97 ? -10.539 3.260 -4.298 1.00 98.19 97 VAL A C 1
ATOM 699 O O . VAL A 1 97 ? -10.192 2.928 -5.427 1.00 98.19 97 VAL A O 1
ATOM 702 N N . GLU A 1 98 ? -9.798 3.005 -3.220 1.00 97.94 98 GLU A N 1
ATOM 703 C CA . GLU A 1 98 ? -8.549 2.236 -3.259 1.00 97.94 98 GLU A CA 1
ATOM 704 C C . GLU A 1 98 ? -8.744 0.852 -3.897 1.00 97.94 98 GLU A C 1
ATOM 706 O O . GLU A 1 98 ? -7.981 0.460 -4.779 1.00 97.94 98 GLU A O 1
ATOM 711 N N . TRP A 1 99 ? -9.802 0.134 -3.519 1.00 98.44 99 TRP A N 1
ATOM 712 C CA . TRP A 1 99 ? -10.124 -1.172 -4.084 1.00 98.44 99 TRP A CA 1
ATOM 713 C C . TRP A 1 99 ? -10.345 -1.118 -5.602 1.00 98.44 99 TRP A C 1
ATOM 715 O O . TRP A 1 99 ? -9.815 -1.954 -6.336 1.00 98.44 99 TRP A O 1
ATOM 725 N N . VAL A 1 100 ? -11.064 -0.102 -6.094 1.00 98.62 100 VAL A N 1
ATOM 726 C CA . VAL A 1 100 ? -11.255 0.126 -7.538 1.00 98.62 100 VAL A CA 1
ATOM 727 C C . VAL A 1 100 ? -9.925 0.422 -8.238 1.00 98.62 100 VAL A C 1
ATOM 729 O O . VAL A 1 100 ? -9.690 -0.065 -9.347 1.00 98.62 100 VAL A O 1
ATOM 732 N N . LEU A 1 101 ? -9.024 1.174 -7.601 1.00 98.56 101 LEU A N 1
ATOM 733 C CA . LEU A 1 101 ? -7.687 1.432 -8.142 1.00 98.56 101 LEU A CA 1
ATOM 734 C C . LEU A 1 101 ? -6.845 0.150 -8.208 1.00 98.56 101 LEU A C 1
ATOM 736 O O . LEU A 1 101 ? -6.197 -0.090 -9.224 1.00 98.56 101 LEU A O 1
ATOM 740 N N . HIS A 1 102 ? -6.910 -0.724 -7.201 1.00 98.31 102 HIS A N 1
ATOM 741 C CA . HIS A 1 102 ? -6.258 -2.036 -7.262 1.00 98.31 102 HIS A CA 1
ATOM 742 C C . HIS A 1 102 ? -6.853 -2.942 -8.345 1.00 98.31 102 HIS A C 1
ATOM 744 O O . HIS A 1 102 ? -6.105 -3.618 -9.050 1.00 98.31 102 HIS A O 1
ATOM 750 N N . ALA A 1 103 ? -8.174 -2.928 -8.539 1.00 98.50 103 ALA A N 1
ATOM 751 C CA . ALA A 1 103 ? -8.809 -3.651 -9.641 1.00 98.50 103 ALA A CA 1
ATOM 752 C C . ALA A 1 103 ? -8.360 -3.105 -11.010 1.00 98.50 103 ALA A C 1
ATOM 754 O O . ALA A 1 103 ? -8.085 -3.874 -11.929 1.00 98.50 103 ALA A O 1
ATOM 755 N N . THR A 1 104 ? -8.207 -1.782 -11.127 1.00 98.56 104 THR A N 1
ATOM 756 C CA . THR A 1 104 ? -7.671 -1.117 -12.328 1.00 98.56 104 THR A CA 1
ATOM 757 C C . THR A 1 104 ? -6.214 -1.512 -12.577 1.00 98.56 104 THR A C 1
ATOM 759 O O . THR A 1 104 ? -5.840 -1.821 -13.708 1.00 98.56 104 THR A O 1
ATOM 762 N N . PHE A 1 105 ? -5.397 -1.566 -11.521 1.00 98.44 105 PHE A N 1
ATOM 763 C CA . PHE A 1 105 ? -4.022 -2.055 -11.592 1.00 98.44 105 PHE A CA 1
ATOM 764 C C . PHE A 1 105 ? -3.971 -3.509 -12.075 1.00 98.44 105 PHE A C 1
ATOM 766 O O . PHE A 1 105 ? -3.219 -3.814 -12.996 1.00 98.44 105 PHE A O 1
ATOM 773 N N . LEU A 1 106 ? -4.803 -4.395 -11.513 1.00 98.44 106 LEU A N 1
ATOM 774 C CA . LEU A 1 106 ? -4.903 -5.792 -11.943 1.00 98.44 106 LEU A CA 1
ATOM 775 C C . LEU A 1 106 ? -5.303 -5.903 -13.420 1.00 98.44 106 LEU A C 1
ATOM 777 O O . LEU A 1 106 ? -4.693 -6.671 -14.157 1.00 98.44 106 LEU A O 1
ATOM 781 N N . ALA A 1 107 ? -6.286 -5.122 -13.870 1.00 98.31 107 ALA A N 1
ATOM 782 C CA . ALA A 1 107 ? -6.702 -5.123 -15.269 1.00 98.31 107 ALA A CA 1
ATOM 783 C C . ALA A 1 107 ? -5.546 -4.721 -16.199 1.00 98.31 107 ALA A C 1
ATOM 785 O O . ALA A 1 107 ? -5.234 -5.450 -17.137 1.00 98.31 107 ALA A O 1
ATOM 786 N N . GLY A 1 108 ? -4.855 -3.613 -15.915 1.00 98.06 108 GLY A N 1
ATOM 787 C CA . GLY A 1 108 ? -3.697 -3.188 -16.710 1.00 98.06 108 GLY A CA 1
ATOM 788 C C . GLY A 1 108 ? -2.519 -4.171 -16.639 1.00 98.06 108 GLY A C 1
ATOM 789 O O . GLY A 1 108 ? -1.810 -4.370 -17.625 1.00 98.06 108 GLY A O 1
ATOM 790 N N . TRP A 1 109 ? -2.335 -4.841 -15.503 1.00 98.19 109 TRP A N 1
ATOM 791 C CA . TRP A 1 109 ? -1.337 -5.895 -15.337 1.00 98.19 109 TRP A CA 1
ATOM 792 C C . TRP A 1 109 ? -1.620 -7.114 -16.222 1.00 98.19 109 TRP A C 1
ATOM 794 O O . TRP A 1 109 ? -0.720 -7.599 -16.903 1.00 98.19 109 TRP A O 1
ATOM 804 N N . ILE A 1 110 ? -2.873 -7.575 -16.267 1.00 97.75 110 ILE A N 1
ATOM 805 C CA . ILE A 1 110 ? -3.293 -8.677 -17.142 1.00 97.75 110 ILE A CA 1
ATOM 806 C C . ILE A 1 110 ? -3.165 -8.270 -18.615 1.00 97.75 110 ILE A C 1
ATOM 808 O O . ILE A 1 110 ? -2.637 -9.033 -19.417 1.00 97.75 110 ILE A O 1
ATOM 812 N N . LEU A 1 111 ? -3.582 -7.049 -18.969 1.00 97.69 111 LEU A N 1
ATOM 813 C CA . LEU A 1 111 ? -3.484 -6.523 -20.339 1.00 97.69 111 LEU A CA 1
ATOM 814 C C . LEU A 1 111 ? -2.040 -6.405 -20.848 1.00 97.69 111 LEU A C 1
ATOM 816 O O . LEU A 1 111 ? -1.818 -6.375 -22.054 1.00 97.69 111 LEU A O 1
ATOM 820 N N . THR A 1 112 ? -1.066 -6.336 -19.941 1.00 97.12 112 THR A N 1
ATOM 821 C CA . THR A 1 112 ? 0.368 -6.300 -20.264 1.00 97.12 112 THR A CA 1
ATOM 822 C C . THR A 1 112 ? 1.052 -7.654 -20.077 1.00 97.12 112 THR A C 1
ATOM 824 O O . THR A 1 112 ? 2.280 -7.715 -20.085 1.00 97.12 112 THR A O 1
ATOM 827 N N . ASP A 1 113 ? 0.285 -8.733 -19.885 1.00 95.56 113 ASP A N 1
ATOM 828 C CA . ASP A 1 113 ? 0.776 -10.096 -19.643 1.00 95.56 113 ASP A CA 1
ATOM 829 C C . ASP A 1 113 ? 1.784 -10.180 -18.479 1.00 95.56 113 ASP A C 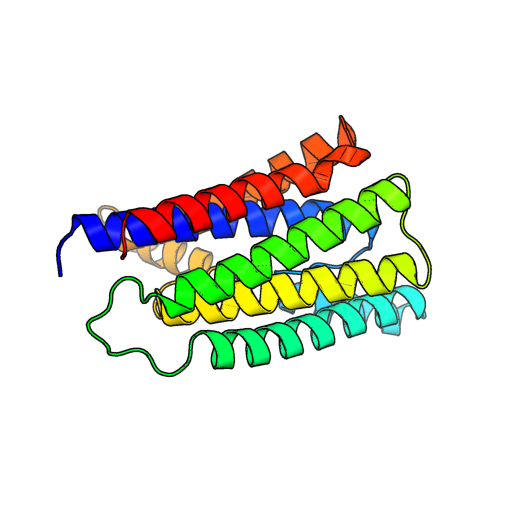1
ATOM 831 O O . ASP A 1 113 ? 2.808 -10.856 -18.547 1.00 95.56 113 ASP A O 1
ATOM 835 N N . ALA A 1 114 ? 1.546 -9.419 -17.402 1.00 95.12 114 ALA A N 1
ATOM 836 C CA . ALA A 1 114 ? 2.475 -9.260 -16.276 1.00 95.12 114 ALA A CA 1
ATOM 837 C C . ALA A 1 114 ? 3.861 -8.707 -16.666 1.00 95.12 114 ALA A C 1
ATOM 839 O O . ALA A 1 114 ? 4.843 -8.850 -15.925 1.00 95.12 114 ALA A O 1
ATOM 840 N N . ARG A 1 115 ? 3.977 -8.068 -17.836 1.00 95.50 115 ARG A N 1
ATOM 841 C CA . ARG A 1 115 ? 5.213 -7.474 -18.354 1.00 95.50 115 ARG A CA 1
ATOM 842 C C . ARG A 1 115 ? 5.071 -5.998 -18.746 1.00 95.50 115 ARG A C 1
ATOM 844 O O . ARG A 1 115 ? 5.488 -5.629 -19.841 1.00 95.50 115 ARG A O 1
ATOM 851 N N . PRO A 1 116 ? 4.551 -5.130 -17.860 1.00 95.75 116 PRO A N 1
ATOM 852 C CA . PRO A 1 116 ? 4.400 -3.716 -18.177 1.00 95.75 116 PRO A CA 1
ATOM 853 C C . PRO A 1 116 ? 5.752 -3.022 -18.392 1.00 95.75 116 PRO A C 1
ATOM 855 O O . PRO A 1 116 ? 6.684 -3.166 -17.596 1.00 95.75 116 PRO A O 1
ATOM 858 N N . ASP A 1 117 ? 5.838 -2.208 -19.441 1.00 94.44 117 ASP A N 1
ATOM 859 C CA . ASP A 1 117 ? 6.983 -1.355 -19.751 1.00 94.44 117 ASP A CA 1
ATOM 860 C C . ASP A 1 117 ? 6.539 0.068 -20.141 1.00 94.44 117 ASP A C 1
ATOM 862 O O . ASP A 1 117 ? 5.352 0.401 -20.106 1.00 94.44 117 ASP A O 1
ATOM 866 N N . GLY A 1 118 ? 7.508 0.945 -20.429 1.00 94.81 118 GLY A N 1
ATOM 8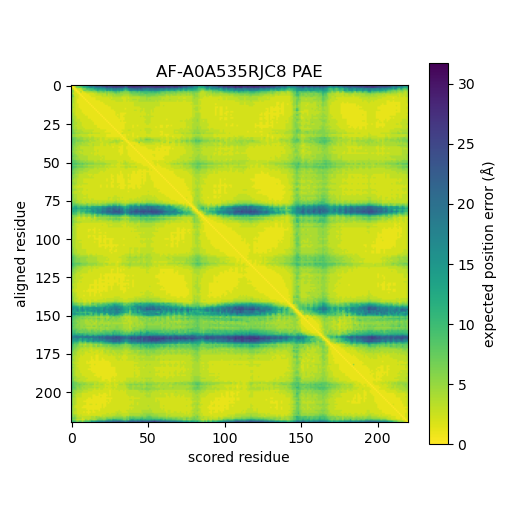67 C CA . GLY A 1 118 ? 7.244 2.292 -20.944 1.00 94.81 118 GLY A CA 1
ATOM 868 C C . GLY A 1 118 ? 6.155 3.062 -20.183 1.00 94.81 118 GLY A C 1
ATOM 869 O O . GLY A 1 118 ? 6.234 3.237 -18.964 1.00 94.81 118 GLY A O 1
ATOM 870 N N . LEU A 1 119 ? 5.146 3.527 -20.927 1.00 95.69 119 LEU A N 1
ATOM 871 C CA . LEU A 1 119 ? 4.001 4.259 -20.386 1.00 95.69 119 LEU A CA 1
ATOM 872 C C . LEU A 1 119 ? 3.100 3.368 -19.523 1.00 95.69 119 LEU A C 1
ATOM 874 O O . LEU A 1 119 ? 2.641 3.824 -18.483 1.00 95.69 119 LEU A O 1
ATOM 878 N N . ALA A 1 120 ? 2.893 2.103 -19.899 1.00 97.00 120 ALA A N 1
ATOM 879 C CA . ALA A 1 120 ? 2.051 1.184 -19.136 1.00 97.00 120 ALA A CA 1
ATOM 880 C C . ALA A 1 120 ? 2.616 0.944 -17.726 1.00 97.00 120 ALA A C 1
ATOM 882 O O . ALA A 1 120 ? 1.881 1.017 -16.743 1.00 97.00 120 ALA A O 1
ATOM 883 N N . ALA A 1 121 ? 3.935 0.759 -17.611 1.00 97.50 121 ALA A N 1
ATOM 884 C CA . ALA A 1 121 ? 4.627 0.695 -16.327 1.00 97.50 121 ALA A CA 1
ATOM 885 C C . ALA A 1 121 ? 4.419 1.971 -15.502 1.00 97.50 121 ALA A C 1
ATOM 887 O O . ALA A 1 121 ? 4.050 1.887 -14.333 1.00 97.50 121 ALA A O 1
ATOM 888 N N . ALA A 1 122 ? 4.610 3.151 -16.101 1.00 97.75 122 ALA A N 1
ATOM 889 C CA . ALA A 1 122 ? 4.412 4.423 -15.407 1.00 97.75 122 ALA A CA 1
ATOM 890 C C . ALA A 1 122 ? 2.958 4.607 -14.932 1.00 97.75 122 ALA A C 1
ATOM 892 O O . ALA A 1 122 ? 2.733 5.019 -13.796 1.00 97.75 122 ALA A O 1
ATOM 893 N N . SER A 1 123 ? 1.973 4.248 -15.759 1.00 98.25 123 SER A N 1
ATOM 894 C CA . SER A 1 123 ? 0.551 4.305 -15.411 1.00 98.25 123 SER A CA 1
ATOM 895 C C . SER A 1 123 ? 0.197 3.349 -14.273 1.00 98.25 123 SER A C 1
ATOM 897 O O . SER A 1 123 ? -0.501 3.750 -13.346 1.00 98.25 123 SER A O 1
ATOM 899 N N . LEU A 1 124 ? 0.706 2.115 -14.294 1.00 98.38 124 LEU A N 1
ATOM 900 C CA . LEU A 1 124 ? 0.479 1.145 -13.219 1.00 98.38 124 LEU A CA 1
ATOM 901 C C . LEU A 1 124 ? 1.127 1.585 -11.900 1.00 98.38 124 LEU A C 1
ATOM 903 O O . LEU A 1 124 ? 0.482 1.508 -10.854 1.00 98.38 124 LEU A O 1
ATOM 907 N N . ILE A 1 125 ? 2.355 2.117 -11.943 1.00 98.56 125 ILE A N 1
ATOM 908 C CA . ILE A 1 125 ? 3.003 2.721 -10.767 1.00 98.56 125 ILE A CA 1
ATOM 909 C C . ILE A 1 125 ? 2.147 3.867 -10.227 1.00 98.56 125 ILE A C 1
ATOM 911 O O . ILE A 1 125 ? 1.925 3.940 -9.022 1.00 98.56 125 ILE A O 1
ATOM 915 N N . ALA A 1 126 ? 1.644 4.747 -11.098 1.00 98.62 126 ALA A N 1
ATOM 916 C CA . ALA A 1 126 ? 0.828 5.879 -10.681 1.00 98.62 126 ALA A CA 1
ATOM 917 C C . ALA A 1 126 ? -0.492 5.431 -10.032 1.00 98.62 126 ALA A C 1
ATOM 919 O O . ALA A 1 126 ? -0.833 5.897 -8.947 1.00 98.62 126 ALA A O 1
ATOM 920 N N . VAL A 1 127 ? -1.212 4.489 -10.647 1.00 98.56 127 VAL A N 1
ATOM 921 C CA . VAL A 1 127 ? -2.468 3.947 -10.102 1.00 98.56 127 VAL A CA 1
ATOM 922 C C . VAL A 1 127 ? -2.236 3.294 -8.739 1.00 98.56 127 VAL A C 1
ATOM 924 O O . VAL A 1 127 ? -2.949 3.608 -7.785 1.00 98.56 127 VAL A O 1
ATOM 927 N N . SER A 1 128 ? -1.214 2.440 -8.623 1.00 98.38 128 SER A N 1
ATOM 928 C CA . SER A 1 128 ? -0.876 1.787 -7.353 1.00 98.38 128 SER A CA 1
ATOM 929 C C . SER A 1 128 ? -0.413 2.796 -6.299 1.00 98.38 128 SER A C 1
ATOM 931 O O . SER A 1 128 ? -0.848 2.744 -5.153 1.00 98.38 128 SER A O 1
ATOM 933 N N . GLY A 1 129 ? 0.408 3.778 -6.685 1.00 98.31 129 GLY A N 1
ATOM 934 C CA . GLY A 1 129 ? 0.865 4.845 -5.798 1.00 98.31 129 GLY A CA 1
ATOM 935 C C . GLY A 1 129 ? -0.300 5.642 -5.211 1.00 98.31 129 GLY A C 1
ATOM 936 O O . GLY A 1 129 ? -0.363 5.824 -3.996 1.00 98.31 129 GLY A O 1
ATOM 937 N N . VAL A 1 130 ? -1.268 6.050 -6.041 1.00 98.69 130 VAL A N 1
ATOM 938 C CA . VAL A 1 130 ? -2.482 6.736 -5.565 1.00 98.69 130 VAL A CA 1
ATOM 939 C C . VAL A 1 130 ? -3.272 5.849 -4.598 1.00 98.69 130 VAL A C 1
ATOM 941 O O . VAL A 1 130 ? -3.671 6.334 -3.537 1.00 98.69 130 VAL A O 1
ATOM 944 N N . ALA A 1 131 ? -3.466 4.566 -4.922 1.00 98.31 131 ALA A N 1
ATOM 945 C CA . ALA A 1 131 ? -4.176 3.616 -4.062 1.00 98.31 131 ALA A CA 1
ATOM 946 C C . ALA A 1 131 ? -3.517 3.516 -2.676 1.00 98.31 131 ALA A C 1
ATOM 948 O O . ALA A 1 131 ? -4.161 3.760 -1.654 1.00 98.31 131 ALA A O 1
ATOM 949 N N . MET A 1 132 ? -2.203 3.286 -2.639 1.00 97.69 132 MET A N 1
ATOM 950 C CA . MET A 1 132 ? -1.446 3.185 -1.392 1.00 97.69 132 MET A CA 1
ATOM 951 C C . MET A 1 132 ? -1.439 4.493 -0.591 1.00 97.69 132 MET A C 1
ATOM 953 O O . MET A 1 132 ? -1.481 4.462 0.641 1.00 97.69 132 MET A O 1
ATOM 957 N N . GLY A 1 133 ? -1.435 5.648 -1.264 1.00 96.94 133 GLY A N 1
ATOM 958 C CA . GLY A 1 133 ? -1.573 6.949 -0.612 1.00 96.94 133 GLY A CA 1
ATOM 959 C C . GLY A 1 133 ? -2.932 7.120 0.078 1.00 96.94 133 GLY A C 1
ATOM 960 O O . GLY A 1 133 ? -2.994 7.592 1.218 1.00 96.94 133 GLY A O 1
ATOM 961 N N . ILE A 1 134 ? -4.017 6.680 -0.571 1.00 97.06 134 ILE A N 1
ATOM 962 C CA . ILE A 1 134 ? -5.364 6.668 0.019 1.00 97.06 134 ILE A CA 1
ATOM 963 C C . ILE A 1 134 ? -5.410 5.730 1.230 1.00 97.06 134 ILE A C 1
ATOM 965 O O . ILE A 1 134 ? -5.908 6.138 2.287 1.00 97.06 134 ILE A O 1
ATOM 969 N N . GLN A 1 135 ? -4.842 4.523 1.115 1.00 96.25 135 GLN A N 1
ATOM 970 C CA . GLN A 1 135 ? -4.771 3.560 2.217 1.00 96.25 135 GLN A CA 1
ATOM 971 C C . GLN A 1 135 ? -4.047 4.165 3.425 1.00 96.25 135 GLN A C 1
ATOM 973 O O . GLN A 1 135 ? -4.537 4.103 4.554 1.00 96.25 135 GLN A O 1
ATOM 978 N N . ALA A 1 136 ? -2.892 4.797 3.195 1.00 93.94 136 ALA A N 1
ATOM 979 C CA . ALA A 1 136 ? -2.071 5.396 4.242 1.00 93.94 136 ALA A CA 1
ATOM 980 C C . ALA A 1 136 ? -2.791 6.543 4.965 1.00 93.94 136 ALA A C 1
ATOM 982 O O . ALA A 1 136 ? -2.784 6.604 6.197 1.00 93.94 136 ALA A O 1
ATOM 983 N N . ALA A 1 137 ? -3.448 7.436 4.217 1.00 93.19 137 ALA A N 1
ATOM 984 C CA . ALA A 1 137 ? -4.236 8.521 4.797 1.00 93.19 137 ALA A CA 1
ATOM 985 C C . ALA A 1 137 ? -5.423 7.985 5.613 1.00 93.19 137 ALA A C 1
ATOM 987 O O . ALA A 1 137 ? -5.677 8.454 6.724 1.00 93.19 137 ALA A O 1
ATOM 988 N N . THR A 1 138 ? -6.112 6.967 5.095 1.00 92.94 138 THR A N 1
ATOM 989 C CA . THR A 1 138 ? -7.262 6.344 5.761 1.00 92.94 138 THR A CA 1
ATOM 990 C C . THR A 1 138 ? -6.851 5.637 7.049 1.00 92.94 138 THR A C 1
ATOM 992 O O . THR A 1 138 ? -7.443 5.878 8.103 1.00 92.94 138 THR A O 1
ATOM 995 N N . ALA A 1 139 ? -5.789 4.831 7.000 1.00 91.00 139 ALA A N 1
ATOM 996 C CA . ALA A 1 139 ? -5.238 4.146 8.163 1.00 91.00 139 ALA A CA 1
ATOM 997 C C . ALA A 1 139 ? -4.791 5.134 9.251 1.00 91.00 139 ALA A C 1
ATOM 999 O O . ALA A 1 139 ? -5.112 4.940 10.424 1.00 91.00 139 ALA A O 1
ATOM 1000 N N . ARG A 1 140 ? -4.132 6.235 8.862 1.00 88.12 140 ARG A N 1
ATOM 1001 C CA . ARG A 1 140 ? -3.700 7.287 9.793 1.00 88.12 140 ARG A CA 1
ATOM 1002 C C . ARG A 1 140 ? -4.871 7.942 10.524 1.00 88.12 140 ARG A C 1
ATOM 1004 O O . ARG A 1 140 ? -4.728 8.286 11.694 1.00 88.12 140 ARG A O 1
ATOM 1011 N N . THR A 1 141 ? -6.017 8.111 9.870 1.00 87.00 141 THR A N 1
ATOM 1012 C CA . THR A 1 141 ? -7.213 8.655 10.528 1.00 87.00 141 THR A CA 1
ATOM 1013 C C . THR A 1 141 ? -7.884 7.630 11.441 1.00 87.00 141 THR A C 1
ATOM 1015 O O . THR A 1 141 ? -8.312 7.980 12.537 1.00 87.00 141 THR A O 1
ATOM 1018 N N . LEU A 1 142 ? -7.956 6.362 11.023 1.00 86.69 142 LEU A N 1
ATOM 1019 C CA . LEU A 1 142 ? -8.575 5.281 11.801 1.00 86.69 142 LEU A CA 1
ATOM 1020 C C . LEU A 1 142 ? -7.787 4.929 13.068 1.00 86.69 142 LEU A C 1
ATOM 1022 O O . LEU A 1 142 ? -8.370 4.574 14.097 1.00 86.69 142 LEU A O 1
ATOM 1026 N N . ALA A 1 143 ? -6.461 5.006 12.996 1.00 81.31 143 ALA A N 1
ATOM 1027 C CA . ALA A 1 143 ? -5.580 4.696 14.105 1.00 81.31 143 ALA A CA 1
ATOM 1028 C C . ALA A 1 143 ? -4.347 5.618 14.091 1.00 81.31 143 ALA A C 1
ATOM 1030 O O . ALA A 1 143 ? -3.281 5.216 13.647 1.00 81.31 143 ALA A O 1
ATOM 1031 N N . PRO A 1 144 ? -4.436 6.843 14.636 1.00 74.25 144 PRO A N 1
ATOM 1032 C CA . PRO A 1 144 ? -3.330 7.811 14.614 1.00 74.25 144 PRO A CA 1
ATOM 1033 C C . PRO A 1 144 ? -2.040 7.314 15.282 1.00 74.25 144 PRO A C 1
ATOM 1035 O O . PRO A 1 144 ? -0.945 7.740 14.924 1.00 74.25 144 PRO A O 1
ATOM 1038 N N . THR A 1 145 ? -2.171 6.403 16.249 1.00 66.00 145 THR A N 1
ATOM 1039 C CA . THR A 1 145 ? -1.062 5.756 16.964 1.00 66.00 145 THR A CA 1
ATOM 1040 C C . THR A 1 145 ? -0.543 4.493 16.265 1.00 66.00 145 THR A C 1
ATOM 1042 O O . THR A 1 145 ? 0.434 3.900 16.720 1.00 66.00 145 THR A O 1
ATOM 1045 N N . MET A 1 146 ? -1.171 4.075 15.159 1.00 60.31 146 MET A N 1
ATOM 1046 C CA . MET A 1 146 ? -0.761 2.956 14.316 1.00 60.31 146 MET A CA 1
ATOM 1047 C C . MET A 1 146 ? -0.545 3.414 12.881 1.00 60.31 146 MET A C 1
ATOM 1049 O O . MET A 1 146 ? -1.485 3.752 12.172 1.00 60.31 146 MET A O 1
ATOM 1053 N N . SER A 1 147 ? 0.686 3.357 12.402 1.00 58.44 147 SER A N 1
ATOM 1054 C CA . SER A 1 147 ? 0.943 3.649 10.998 1.00 58.44 147 SER A CA 1
ATOM 1055 C C . SER A 1 147 ? 1.224 2.360 10.236 1.00 58.44 147 SER A C 1
ATOM 1057 O O . SER A 1 147 ? 2.141 1.618 10.580 1.00 58.44 147 SER A O 1
ATOM 1059 N N . THR A 1 148 ? 0.428 2.104 9.198 1.00 55.94 148 THR A N 1
ATOM 1060 C CA . THR A 1 148 ? 0.584 0.965 8.277 1.00 55.94 148 THR A CA 1
ATOM 1061 C C . THR A 1 148 ? 1.751 1.157 7.305 1.00 55.94 148 THR A C 1
ATOM 1063 O O . THR A 1 148 ? 2.245 0.188 6.741 1.00 55.94 148 THR A O 1
ATOM 1066 N N . THR A 1 149 ? 2.234 2.393 7.138 1.00 59.09 149 THR A N 1
ATOM 1067 C CA . THR A 1 149 ? 3.372 2.740 6.268 1.00 59.09 149 THR A CA 1
ATOM 1068 C C . THR A 1 149 ? 4.654 3.061 7.038 1.00 59.09 149 THR A C 1
ATOM 1070 O O . THR A 1 149 ? 5.743 3.023 6.471 1.00 59.09 149 THR A O 1
ATOM 1073 N N . TYR A 1 150 ? 4.573 3.320 8.346 1.00 66.56 150 TYR A N 1
ATOM 1074 C CA . TYR A 1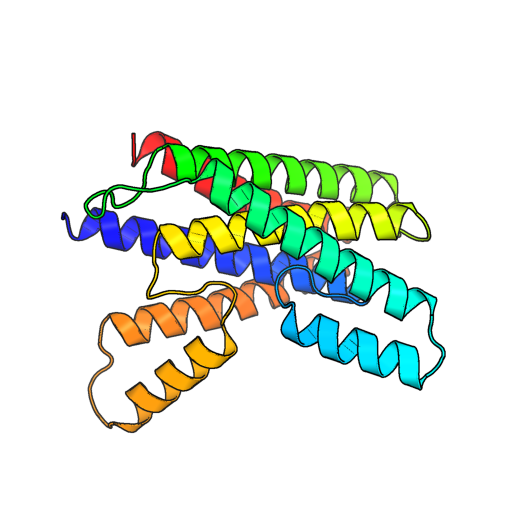 150 ? 5.735 3.577 9.206 1.00 66.56 150 TYR A CA 1
ATOM 1075 C C . TYR A 1 150 ? 6.189 2.303 9.929 1.00 66.56 150 TYR A C 1
ATOM 1077 O O . TYR A 1 150 ? 6.227 2.218 11.162 1.00 66.56 150 TYR A O 1
ATOM 1085 N N . VAL A 1 151 ? 6.524 1.276 9.149 1.00 74.12 151 VAL A N 1
ATOM 1086 C CA . VAL A 1 151 ? 6.921 -0.028 9.697 1.00 74.12 151 VAL A CA 1
ATOM 1087 C C . VAL A 1 151 ? 8.258 0.048 10.429 1.00 74.12 151 VAL A C 1
ATOM 1089 O O . VAL A 1 151 ? 8.392 -0.572 11.479 1.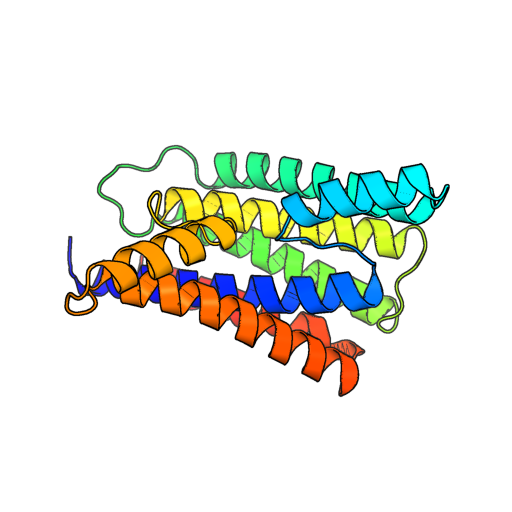00 74.12 151 VAL A O 1
ATOM 1092 N N . THR A 1 152 ? 9.199 0.887 9.981 1.00 81.06 152 THR A N 1
ATOM 1093 C CA . THR A 1 152 ? 10.478 1.097 10.680 1.00 81.06 152 THR A CA 1
ATOM 1094 C C . THR A 1 152 ? 10.267 1.552 12.120 1.00 81.06 152 THR A C 1
ATOM 1096 O O . THR A 1 152 ? 10.746 0.898 13.038 1.00 81.06 152 THR A O 1
ATOM 1099 N N . GLY A 1 153 ? 9.491 2.615 12.353 1.00 80.19 153 GLY A N 1
ATOM 1100 C CA . GLY A 1 153 ? 9.234 3.055 13.725 1.00 80.19 153 GLY A CA 1
ATOM 1101 C C . GLY A 1 153 ? 8.318 2.116 14.507 1.00 80.19 153 GLY A C 1
ATOM 1102 O O . GLY A 1 153 ? 8.417 2.057 15.729 1.00 80.19 153 GLY A O 1
ATOM 1103 N N . THR A 1 154 ? 7.467 1.343 13.826 1.00 80.25 154 THR A N 1
ATOM 1104 C CA . THR A 1 154 ? 6.688 0.268 14.460 1.00 80.25 154 THR A CA 1
ATOM 1105 C C . THR A 1 154 ? 7.607 -0.826 15.004 1.00 80.25 154 THR A C 1
ATOM 1107 O O . THR A 1 154 ? 7.432 -1.247 16.147 1.00 80.25 154 THR A O 1
ATOM 1110 N N . LEU A 1 155 ? 8.616 -1.230 14.227 1.00 82.44 155 LEU A N 1
ATOM 1111 C CA . LEU A 1 155 ? 9.645 -2.179 14.637 1.00 82.44 155 LEU A CA 1
ATOM 1112 C C . LEU A 1 155 ? 10.519 -1.607 15.756 1.00 82.44 155 LEU A C 1
ATOM 1114 O O . LEU A 1 155 ? 10.715 -2.286 16.758 1.00 82.44 155 LEU A O 1
ATOM 1118 N N . THR A 1 156 ? 10.990 -0.359 15.635 1.00 83.81 156 THR A N 1
ATOM 1119 C CA . THR A 1 156 ? 11.769 0.302 16.695 1.00 83.81 156 THR A CA 1
ATOM 1120 C C . THR A 1 156 ? 11.001 0.299 18.010 1.00 83.81 156 THR A C 1
ATOM 1122 O O . THR A 1 156 ? 11.522 -0.167 19.015 1.00 83.81 156 THR A O 1
ATOM 1125 N N . ALA A 1 157 ? 9.743 0.748 17.998 1.00 82.00 157 ALA A N 1
ATOM 1126 C CA . ALA A 1 157 ? 8.925 0.786 19.202 1.00 82.00 157 ALA A CA 1
ATOM 1127 C C . ALA A 1 157 ? 8.667 -0.613 19.782 1.00 82.00 157 ALA A C 1
ATOM 1129 O O . ALA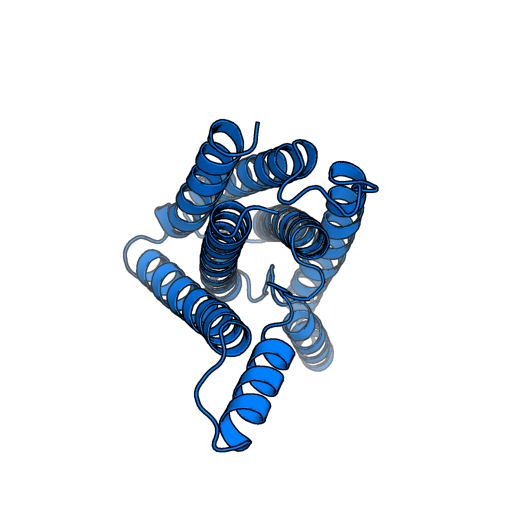 A 1 157 ? 8.740 -0.785 20.993 1.00 82.00 157 ALA A O 1
ATOM 1130 N N . LEU A 1 158 ? 8.425 -1.619 18.933 1.00 82.50 158 LEU A N 1
ATOM 1131 C CA . LEU A 1 158 ? 8.277 -3.008 19.370 1.00 82.50 158 LEU A CA 1
ATOM 1132 C C . LEU A 1 158 ? 9.543 -3.524 20.070 1.00 82.50 158 LEU A C 1
ATOM 1134 O O . LEU A 1 158 ? 9.451 -4.112 21.144 1.00 82.50 158 LEU A O 1
ATOM 1138 N N . VAL A 1 159 ? 10.717 -3.303 19.476 1.00 84.81 159 VAL A N 1
ATOM 1139 C CA . VAL A 1 159 ? 12.003 -3.737 20.043 1.00 84.81 159 VAL A CA 1
ATOM 1140 C C . VAL A 1 159 ? 12.300 -2.992 21.346 1.00 84.81 159 VAL A C 1
ATOM 1142 O O . VAL A 1 1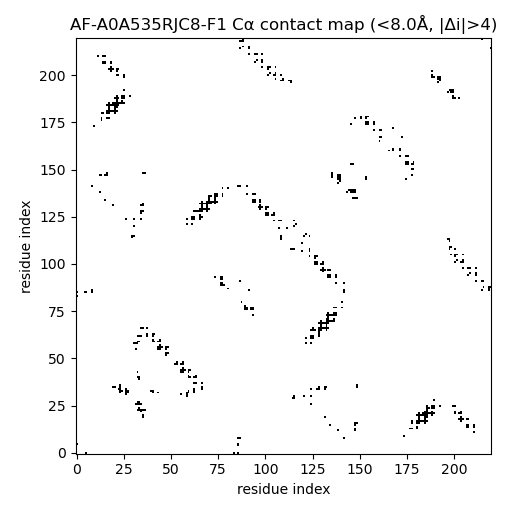59 ? 12.730 -3.613 22.315 1.00 84.81 159 VAL A O 1
ATOM 1145 N N . SER A 1 160 ? 12.014 -1.689 21.412 1.00 82.81 160 SER A N 1
ATOM 1146 C CA . SER A 1 160 ? 12.157 -0.904 22.641 1.00 82.81 160 SER A CA 1
ATOM 1147 C C . SER A 1 160 ? 11.243 -1.413 23.761 1.00 82.81 160 SER A C 1
ATOM 1149 O O . SER A 1 160 ? 11.709 -1.598 24.881 1.00 82.81 160 SER A O 1
ATOM 1151 N N . GLU A 1 161 ? 9.972 -1.702 23.472 1.00 79.25 161 GLU A N 1
ATOM 1152 C CA . GLU A 1 161 ? 9.023 -2.259 24.450 1.00 79.25 161 GLU A CA 1
ATOM 1153 C C . GLU A 1 161 ? 9.444 -3.670 24.917 1.00 79.25 161 GLU A C 1
ATOM 1155 O O . GLU A 1 161 ? 9.366 -3.970 26.107 1.00 79.25 161 GLU A O 1
ATOM 1160 N N . LEU A 1 162 ? 9.962 -4.516 24.016 1.00 81.88 162 LEU A N 1
ATOM 1161 C CA . LEU A 1 162 ? 10.518 -5.837 24.350 1.00 81.88 162 LEU A CA 1
ATOM 1162 C C . LEU A 1 162 ? 11.766 -5.750 25.240 1.00 81.88 162 LEU A C 1
ATOM 1164 O O . LEU A 1 162 ? 11.961 -6.591 26.117 1.00 81.88 162 LEU A O 1
ATOM 1168 N N . SER A 1 163 ? 12.606 -4.733 25.028 1.00 81.25 163 SER A N 1
ATOM 1169 C CA . SER A 1 163 ? 13.842 -4.539 25.796 1.00 81.25 163 SER A CA 1
ATOM 1170 C C . SER A 1 163 ? 13.594 -4.200 27.270 1.00 81.25 163 SER A C 1
ATOM 1172 O O . SER A 1 163 ? 14.460 -4.435 28.107 1.00 81.25 163 SER A O 1
ATOM 1174 N N . ALA A 1 164 ? 12.393 -3.720 27.611 1.00 77.00 164 ALA A N 1
ATOM 1175 C CA . ALA A 1 164 ? 12.017 -3.345 28.971 1.00 77.00 164 ALA A CA 1
ATOM 1176 C C . ALA A 1 164 ? 11.728 -4.544 29.911 1.00 77.00 164 ALA A C 1
ATOM 1178 O O . ALA A 1 164 ? 11.256 -4.330 31.024 1.00 77.00 164 ALA A O 1
ATOM 1179 N N . LEU A 1 165 ? 12.001 -5.793 29.489 1.00 64.88 165 LEU A N 1
ATOM 1180 C CA . LEU A 1 165 ? 11.891 -7.039 30.282 1.00 64.88 165 LEU A CA 1
ATOM 1181 C C . LEU A 1 165 ? 10.512 -7.287 30.945 1.00 64.88 165 LEU A C 1
ATOM 1183 O O . LEU A 1 165 ? 10.406 -8.035 31.916 1.00 64.88 165 LEU A O 1
ATOM 1187 N N . GLY A 1 166 ? 9.439 -6.693 30.410 1.00 67.38 166 GLY A N 1
ATOM 1188 C CA . GLY A 1 166 ? 8.056 -6.874 30.869 1.00 67.38 166 GLY A CA 1
ATOM 1189 C C . GLY A 1 166 ? 7.211 -7.767 29.950 1.00 67.38 166 GLY A C 1
ATOM 1190 O O . GLY A 1 166 ? 7.572 -8.045 28.807 1.00 67.38 166 GLY A O 1
ATOM 1191 N N . ALA A 1 167 ? 6.045 -8.210 30.434 1.00 67.50 167 ALA A N 1
ATOM 1192 C CA . ALA A 1 167 ? 5.082 -8.944 29.611 1.00 67.50 167 ALA A CA 1
ATOM 1193 C C . ALA A 1 167 ? 4.560 -8.074 28.451 1.00 67.50 167 ALA A C 1
ATOM 1195 O O . ALA A 1 167 ? 4.221 -6.906 28.643 1.00 67.50 167 ALA A O 1
ATOM 1196 N N . LEU A 1 168 ? 4.440 -8.660 27.253 1.00 68.25 168 LEU A N 1
ATOM 1197 C CA . LEU A 1 168 ? 3.955 -7.952 26.067 1.00 68.25 168 LEU A CA 1
ATOM 1198 C C . LEU A 1 168 ? 2.522 -7.437 26.253 1.00 68.25 168 LEU A C 1
ATOM 1200 O O . LEU A 1 168 ? 1.550 -8.211 26.232 1.00 68.25 168 LEU A O 1
ATOM 1204 N N . GLY A 1 169 ? 2.407 -6.113 26.355 1.00 77.88 169 GLY A N 1
ATOM 1205 C CA . GLY A 1 169 ? 1.137 -5.405 26.362 1.00 77.88 169 GLY A CA 1
ATOM 1206 C C . GLY A 1 169 ? 0.377 -5.527 25.029 1.00 77.88 169 GLY A C 1
ATOM 1207 O O . GLY A 1 169 ? 0.941 -5.935 24.007 1.00 77.88 169 GLY A O 1
ATOM 1208 N N . PRO A 1 170 ? -0.919 -5.171 25.005 1.00 77.12 170 PRO A N 1
ATOM 1209 C CA . PRO A 1 170 ? -1.744 -5.205 23.794 1.00 77.12 170 PRO A CA 1
ATOM 1210 C C . PRO A 1 170 ? -1.173 -4.384 22.626 1.00 77.12 170 PRO A C 1
ATOM 1212 O O . PRO A 1 170 ? -1.296 -4.800 21.474 1.00 77.12 170 PRO A O 1
ATOM 1215 N N . ASP A 1 171 ? -0.515 -3.256 22.911 1.00 78.12 171 ASP A N 1
ATOM 1216 C CA . ASP A 1 171 ? 0.115 -2.395 21.902 1.00 78.12 171 ASP A CA 1
ATOM 1217 C C . ASP A 1 171 ? 1.273 -3.093 21.181 1.00 78.12 171 ASP A C 1
ATOM 1219 O O . ASP A 1 171 ? 1.295 -3.125 19.948 1.00 78.12 171 ASP A O 1
ATOM 1223 N N . ALA A 1 172 ? 2.172 -3.741 21.925 1.00 80.56 172 ALA A N 1
ATOM 1224 C CA . ALA A 1 172 ? 3.289 -4.495 21.365 1.00 80.56 172 ALA A CA 1
ATOM 1225 C C . ALA A 1 172 ? 2.815 -5.627 20.438 1.00 80.56 172 ALA A C 1
ATOM 1227 O O . ALA A 1 172 ? 3.327 -5.790 19.331 1.00 80.56 172 ALA A O 1
ATOM 1228 N N . ARG A 1 173 ? 1.775 -6.376 20.836 1.00 83.31 173 ARG A N 1
ATOM 1229 C CA . ARG A 1 173 ? 1.195 -7.441 19.990 1.00 83.31 173 ARG A CA 1
ATOM 1230 C C . ARG A 1 173 ? 0.639 -6.886 18.683 1.00 83.31 173 ARG A C 1
ATOM 1232 O O . ARG A 1 173 ? 0.801 -7.501 17.634 1.00 83.31 173 ARG A O 1
ATOM 1239 N N . ARG A 1 174 ? 0.006 -5.712 18.738 1.00 83.00 174 ARG A N 1
ATOM 1240 C CA . ARG A 1 174 ? -0.548 -5.024 17.569 1.00 83.00 174 ARG A CA 1
ATOM 1241 C C . ARG A 1 174 ? 0.560 -4.563 16.616 1.00 83.00 174 ARG A C 1
ATOM 1243 O O . ARG A 1 174 ? 0.457 -4.785 15.414 1.00 83.00 174 ARG A O 1
ATOM 1250 N N . ARG A 1 175 ? 1.648 -3.987 17.145 1.00 84.50 175 ARG A N 1
ATOM 1251 C CA . ARG A 1 175 ? 2.844 -3.608 16.366 1.00 84.50 175 ARG A CA 1
ATOM 1252 C C . ARG A 1 175 ? 3.501 -4.825 15.709 1.00 84.50 175 ARG A C 1
ATOM 1254 O O . ARG A 1 175 ? 3.806 -4.780 14.522 1.00 84.50 175 ARG A O 1
ATOM 1261 N N . ALA A 1 176 ? 3.662 -5.918 16.456 1.00 87.00 176 ALA A N 1
ATOM 1262 C CA . ALA A 1 176 ? 4.192 -7.173 15.929 1.00 87.00 176 ALA A CA 1
ATOM 1263 C C . ALA A 1 176 ? 3.318 -7.721 14.792 1.00 87.00 176 ALA A C 1
ATOM 1265 O O . ALA A 1 176 ? 3.844 -8.088 13.745 1.00 87.00 176 ALA A O 1
ATOM 1266 N N . ALA A 1 177 ? 1.990 -7.700 14.955 1.00 90.06 177 ALA A N 1
ATOM 1267 C CA . ALA A 1 177 ? 1.060 -8.126 13.914 1.00 90.06 177 ALA A CA 1
ATOM 1268 C C . ALA A 1 177 ? 1.204 -7.306 12.621 1.00 90.06 177 ALA A C 1
ATOM 1270 O O . ALA A 1 177 ? 1.193 -7.897 11.549 1.00 90.06 177 ALA A O 1
ATOM 1271 N N . ILE A 1 178 ? 1.398 -5.983 12.702 1.00 90.00 178 ILE A N 1
ATOM 1272 C CA . ILE A 1 178 ? 1.652 -5.128 11.525 1.00 90.00 178 ILE A CA 1
ATOM 1273 C C . ILE A 1 178 ? 2.951 -5.531 10.817 1.00 90.00 178 ILE A C 1
ATOM 1275 O O . ILE A 1 178 ? 2.943 -5.748 9.608 1.00 90.00 178 ILE A O 1
ATOM 1279 N N . VAL A 1 179 ? 4.060 -5.660 11.557 1.00 89.94 179 VAL A N 1
ATOM 1280 C CA . VAL A 1 179 ? 5.371 -6.015 10.980 1.00 89.94 179 VAL A CA 1
ATOM 1281 C C . VAL A 1 179 ? 5.315 -7.389 10.307 1.00 89.94 179 VAL A C 1
ATOM 1283 O O . VAL A 1 179 ? 5.741 -7.540 9.162 1.00 89.94 179 VAL A O 1
ATOM 1286 N N . VAL A 1 180 ? 4.748 -8.382 10.997 1.00 93.44 180 VAL A N 1
ATOM 1287 C CA . VAL A 1 180 ? 4.599 -9.745 10.474 1.00 93.44 180 VAL A CA 1
ATOM 1288 C C . VAL A 1 180 ? 3.666 -9.764 9.267 1.00 93.44 180 VAL A C 1
ATOM 1290 O O . VAL A 1 180 ? 3.991 -10.398 8.269 1.00 93.44 180 VAL A O 1
ATOM 1293 N N . ALA A 1 181 ? 2.540 -9.049 9.313 1.00 95.44 181 ALA A N 1
ATOM 1294 C CA . ALA A 1 181 ? 1.600 -8.990 8.200 1.00 95.44 181 ALA A CA 1
ATOM 1295 C C . ALA A 1 181 ? 2.220 -8.372 6.947 1.00 95.44 181 ALA A C 1
ATOM 1297 O O . ALA A 1 181 ? 2.023 -8.924 5.868 1.00 95.44 181 ALA A O 1
ATOM 1298 N N . LEU A 1 182 ? 3.007 -7.295 7.075 1.00 94.81 182 LEU A N 1
ATOM 1299 C CA . LEU A 1 182 ? 3.726 -6.720 5.934 1.00 94.81 182 LEU A CA 1
ATOM 1300 C C . LEU A 1 182 ? 4.662 -7.762 5.302 1.00 94.81 182 LEU A C 1
ATOM 1302 O O . LEU A 1 182 ? 4.627 -7.971 4.091 1.00 94.81 182 LEU A O 1
ATOM 1306 N N . GLY A 1 183 ? 5.475 -8.432 6.126 1.00 95.62 183 GLY A N 1
ATOM 1307 C CA . GLY A 1 183 ? 6.424 -9.447 5.665 1.00 95.62 183 GLY A CA 1
ATOM 1308 C C . GLY A 1 183 ? 5.736 -10.642 5.002 1.00 95.62 183 GLY A C 1
ATOM 1309 O O . GLY A 1 183 ? 6.122 -11.042 3.907 1.00 95.62 183 GLY A O 1
ATOM 1310 N N . LEU A 1 184 ? 4.677 -11.175 5.619 1.00 97.94 184 LEU A N 1
ATOM 1311 C CA . LEU A 1 184 ? 3.875 -12.257 5.041 1.00 97.94 184 LEU A CA 1
ATOM 1312 C C . LEU A 1 184 ? 3.211 -11.831 3.732 1.00 97.94 184 LEU A C 1
ATOM 1314 O O . LEU A 1 184 ? 3.209 -12.601 2.778 1.00 97.94 184 LEU A O 1
ATOM 1318 N N . GLY A 1 185 ? 2.701 -10.600 3.667 1.00 97.56 185 GLY A N 1
ATOM 1319 C CA . GLY A 1 185 ? 2.157 -10.013 2.449 1.00 97.56 185 GLY A CA 1
ATOM 1320 C C . GLY A 1 185 ? 3.179 -10.023 1.324 1.00 97.56 185 GLY A C 1
ATOM 1321 O O . GLY A 1 185 ? 2.901 -10.542 0.246 1.00 97.56 185 GLY A O 1
ATOM 1322 N N . ALA A 1 186 ? 4.388 -9.529 1.596 1.00 97.31 186 ALA A N 1
ATOM 1323 C CA . ALA A 1 186 ? 5.477 -9.506 0.627 1.00 97.31 186 ALA A CA 1
ATOM 1324 C C . ALA A 1 186 ? 5.884 -10.914 0.163 1.00 97.31 186 ALA A C 1
ATOM 1326 O O . ALA A 1 186 ? 6.034 -11.141 -1.037 1.00 97.31 186 ALA A O 1
ATOM 1327 N N . VAL A 1 187 ? 5.997 -11.876 1.087 1.00 98.31 187 VAL A N 1
ATOM 1328 C CA . VAL A 1 187 ? 6.286 -13.281 0.756 1.00 98.31 187 VAL A CA 1
ATOM 1329 C C . VAL A 1 187 ? 5.191 -13.862 -0.137 1.00 98.31 187 VAL A C 1
ATOM 1331 O O . VAL A 1 187 ? 5.494 -14.412 -1.191 1.00 98.31 187 VAL A O 1
ATOM 1334 N N . CYS A 1 188 ? 3.919 -13.713 0.235 1.00 98.12 188 CYS A N 1
ATOM 1335 C CA . CYS A 1 188 ? 2.802 -14.212 -0.561 1.00 98.12 188 CYS A CA 1
ATOM 1336 C C . CYS A 1 188 ? 2.731 -13.535 -1.937 1.00 98.12 188 CYS A C 1
ATOM 1338 O O . CYS A 1 188 ? 2.570 -14.226 -2.937 1.00 98.12 188 CYS A O 1
ATOM 1340 N N . GLY A 1 189 ? 2.900 -12.212 -2.010 1.00 97.31 189 GLY A N 1
ATOM 1341 C CA . GLY A 1 189 ? 2.920 -11.466 -3.270 1.00 97.31 189 GLY A CA 1
ATOM 1342 C C . GLY A 1 189 ? 4.037 -11.936 -4.203 1.00 97.31 189 GLY A C 1
ATOM 1343 O O . GLY A 1 189 ? 3.785 -12.205 -5.377 1.00 97.31 189 GLY A O 1
ATOM 1344 N N . ALA A 1 190 ? 5.249 -12.127 -3.674 1.00 97.50 190 ALA A N 1
ATOM 1345 C CA . ALA A 1 190 ? 6.377 -12.661 -4.432 1.00 97.50 190 ALA A CA 1
ATOM 1346 C C . ALA A 1 190 ? 6.146 -14.115 -4.884 1.00 97.50 190 ALA A C 1
ATOM 1348 O O . ALA A 1 190 ? 6.410 -14.448 -6.038 1.00 97.50 190 ALA A O 1
ATOM 1349 N N . LEU A 1 191 ? 5.612 -14.979 -4.014 1.00 97.81 191 LEU A N 1
ATOM 1350 C CA . LEU A 1 191 ? 5.308 -16.373 -4.355 1.00 97.81 191 LEU A CA 1
ATOM 1351 C C . LEU A 1 191 ? 4.252 -16.473 -5.458 1.00 97.81 191 LEU A C 1
ATOM 1353 O O . LEU A 1 191 ? 4.428 -17.252 -6.397 1.00 97.81 191 LEU A O 1
ATOM 1357 N N . VAL A 1 192 ? 3.178 -15.679 -5.385 1.00 96.94 192 VAL A N 1
ATOM 1358 C CA . VAL A 1 192 ? 2.165 -15.637 -6.450 1.00 96.94 192 VAL A CA 1
ATOM 1359 C C . VAL A 1 192 ? 2.771 -15.066 -7.730 1.00 96.94 192 VAL A C 1
ATOM 1361 O O . VAL A 1 192 ? 2.500 -15.595 -8.800 1.00 96.94 192 VAL A O 1
ATOM 1364 N N . LEU A 1 193 ? 3.647 -14.059 -7.654 1.00 97.25 193 LEU A N 1
ATOM 1365 C CA . LEU A 1 193 ? 4.333 -13.543 -8.840 1.00 97.25 193 LEU A CA 1
ATOM 1366 C C . LEU A 1 193 ? 5.188 -14.613 -9.536 1.00 97.25 193 LEU A C 1
ATOM 1368 O O . LEU A 1 193 ? 5.157 -14.711 -10.759 1.00 97.25 193 LEU A O 1
ATOM 1372 N N . VAL A 1 194 ? 5.922 -15.427 -8.777 1.00 96.44 194 VAL A N 1
ATOM 1373 C CA . VAL A 1 194 ? 6.785 -16.483 -9.334 1.00 96.44 194 VAL A CA 1
ATOM 1374 C C . VAL A 1 194 ? 5.973 -17.659 -9.882 1.00 96.44 194 VAL A C 1
ATOM 1376 O O . VAL A 1 194 ? 6.317 -18.207 -10.925 1.00 96.44 194 VAL A O 1
ATOM 1379 N N . SER A 1 195 ? 4.899 -18.055 -9.196 1.00 96.00 195 SER A N 1
ATOM 1380 C CA . SER A 1 195 ? 4.093 -19.227 -9.572 1.00 96.00 195 SER A CA 1
ATOM 1381 C C . SER A 1 195 ? 3.001 -18.925 -10.601 1.00 96.00 195 SER A C 1
ATOM 1383 O O . SER A 1 195 ? 2.646 -19.791 -11.397 1.00 96.00 195 SER A O 1
ATOM 1385 N N . ALA A 1 196 ? 2.458 -17.709 -10.588 1.00 95.56 196 ALA A N 1
ATOM 1386 C CA . ALA A 1 196 ? 1.274 -17.308 -11.336 1.00 95.56 196 ALA A CA 1
ATOM 1387 C C . ALA A 1 196 ? 1.284 -15.790 -11.611 1.00 95.56 196 ALA A C 1
ATOM 1389 O O . ALA A 1 196 ? 0.383 -15.059 -11.192 1.00 95.56 196 ALA A O 1
ATOM 1390 N N . ALA A 1 197 ? 2.309 -15.312 -12.327 1.00 94.50 197 ALA A N 1
ATOM 1391 C CA . ALA A 1 197 ? 2.606 -13.887 -12.512 1.00 94.50 197 ALA A CA 1
ATOM 1392 C C . ALA A 1 197 ? 1.401 -13.018 -12.911 1.00 94.50 197 ALA A C 1
ATOM 1394 O O . ALA A 1 197 ? 1.227 -11.921 -12.381 1.00 94.50 197 ALA A O 1
ATOM 1395 N N . VAL A 1 198 ? 0.540 -13.517 -13.802 1.00 94.75 198 VAL A N 1
ATOM 1396 C CA . VAL A 1 198 ? -0.666 -12.819 -14.287 1.00 94.75 198 VAL A CA 1
ATOM 1397 C C . VAL A 1 198 ? -1.658 -12.512 -13.157 1.00 94.75 198 VA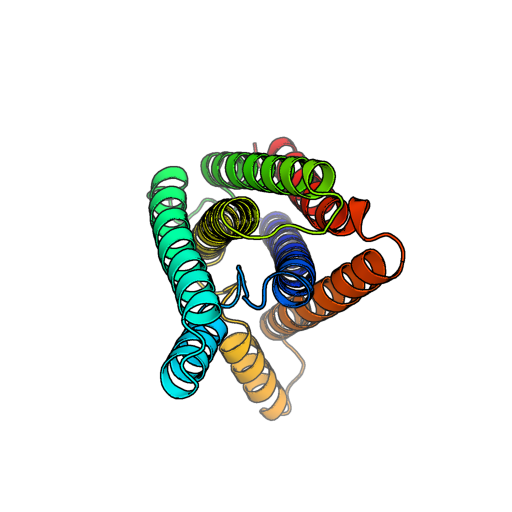L A C 1
ATOM 1399 O O . VAL A 1 198 ? -2.325 -11.480 -13.183 1.00 94.75 198 VAL A O 1
ATOM 1402 N N . PHE A 1 199 ? -1.717 -13.360 -12.129 1.00 93.12 199 PHE A N 1
ATOM 1403 C CA . PHE A 1 199 ? -2.656 -13.239 -11.013 1.00 93.12 199 PHE A CA 1
ATOM 1404 C C . PHE A 1 199 ? -2.052 -12.584 -9.767 1.00 93.12 199 PHE A C 1
ATOM 1406 O O . PHE A 1 199 ? -2.761 -12.406 -8.778 1.00 93.12 199 PHE A O 1
ATOM 1413 N N . ALA A 1 200 ? -0.777 -12.186 -9.788 1.00 95.25 200 ALA A N 1
ATOM 1414 C CA . ALA A 1 200 ? -0.102 -11.618 -8.619 1.00 95.25 200 ALA A CA 1
ATOM 1415 C C . ALA A 1 200 ? -0.857 -10.440 -7.966 1.00 95.25 200 ALA A C 1
ATOM 1417 O O . ALA A 1 200 ? -1.029 -10.454 -6.743 1.00 95.25 200 ALA A O 1
ATOM 1418 N N . PRO A 1 201 ? -1.417 -9.476 -8.725 1.00 96.44 201 PRO A N 1
ATOM 1419 C CA . PRO A 1 201 ? -2.172 -8.377 -8.127 1.00 96.44 201 PRO A CA 1
ATOM 1420 C C . PRO A 1 201 ? -3.592 -8.754 -7.680 1.00 96.44 201 PRO A C 1
ATOM 1422 O O . PRO A 1 201 ? -4.264 -7.938 -7.053 1.00 96.44 201 PRO A O 1
ATOM 1425 N N . ALA A 1 202 ? -4.076 -9.969 -7.957 1.00 97.50 202 ALA A N 1
ATOM 1426 C CA . ALA A 1 202 ? -5.392 -10.405 -7.491 1.00 97.50 202 ALA A CA 1
ATOM 1427 C C . ALA A 1 202 ? -5.423 -10.577 -5.966 1.00 97.50 202 ALA A C 1
ATOM 1429 O O . ALA A 1 202 ? -6.445 -10.306 -5.338 1.00 97.50 202 ALA A O 1
ATOM 1430 N N . LEU A 1 203 ? -4.296 -10.962 -5.356 1.00 97.12 203 LEU A N 1
ATOM 1431 C CA . LEU A 1 203 ? -4.176 -11.121 -3.907 1.00 97.12 203 LEU A CA 1
ATOM 1432 C C . LEU A 1 203 ? -4.557 -9.836 -3.137 1.00 97.12 203 LEU A C 1
ATOM 1434 O O . LEU A 1 203 ? -5.482 -9.898 -2.324 1.00 97.12 203 LEU A O 1
ATOM 1438 N N . PRO A 1 204 ? -3.930 -8.668 -3.382 1.00 96.38 204 PRO A N 1
ATOM 1439 C CA . PRO A 1 204 ? -4.329 -7.435 -2.708 1.00 96.38 204 PRO A CA 1
ATOM 1440 C C . PRO A 1 204 ? -5.752 -6.985 -3.064 1.00 96.38 204 PRO A C 1
ATOM 1442 O O . PRO A 1 204 ? -6.459 -6.515 -2.177 1.00 96.38 204 PRO A O 1
ATOM 1445 N N . VAL A 1 205 ? -6.232 -7.203 -4.297 1.00 98.19 205 VAL A N 1
ATOM 1446 C CA . VAL A 1 205 ? -7.631 -6.903 -4.674 1.00 98.19 205 VAL A CA 1
ATOM 1447 C C . VAL A 1 205 ? -8.626 -7.681 -3.808 1.00 98.19 205 VAL A C 1
ATOM 1449 O O . VAL A 1 205 ? -9.603 -7.108 -3.322 1.00 98.19 205 VAL A O 1
ATOM 1452 N N . ILE A 1 206 ? -8.382 -8.976 -3.591 1.00 98.44 206 ILE A N 1
ATOM 1453 C CA . ILE A 1 206 ? -9.242 -9.837 -2.770 1.00 98.44 206 ILE A CA 1
ATOM 1454 C C . ILE A 1 206 ? -9.209 -9.387 -1.308 1.00 98.44 206 ILE A C 1
ATOM 1456 O O . ILE A 1 206 ? -10.261 -9.252 -0.681 1.00 98.44 206 ILE A O 1
ATOM 1460 N N . VAL A 1 207 ? -8.017 -9.120 -0.766 1.00 98.12 207 VAL A N 1
ATOM 1461 C CA . VAL A 1 207 ? -7.852 -8.720 0.639 1.00 98.12 207 VAL A CA 1
ATOM 1462 C C . VAL A 1 207 ? -8.509 -7.366 0.912 1.00 98.12 207 VAL A C 1
ATOM 1464 O O . VAL A 1 207 ? -9.310 -7.258 1.842 1.00 98.12 207 VAL A O 1
ATOM 1467 N N . VAL A 1 208 ? -8.239 -6.348 0.090 1.00 97.88 208 VAL A N 1
ATOM 1468 C CA . VAL A 1 208 ? -8.840 -5.013 0.248 1.00 97.88 208 VAL A CA 1
ATOM 1469 C C . VAL A 1 208 ? -10.357 -5.082 0.041 1.00 97.88 208 VAL A C 1
ATOM 1471 O O . VAL A 1 208 ? -11.109 -4.506 0.826 1.00 97.88 208 VAL A O 1
ATOM 1474 N N . GLY A 1 209 ? -10.837 -5.857 -0.938 1.00 97.94 209 GLY A N 1
ATOM 1475 C CA . GLY A 1 209 ? -12.272 -6.065 -1.158 1.00 97.94 209 GLY A CA 1
ATOM 1476 C C . GLY A 1 209 ? -12.974 -6.699 0.046 1.00 97.94 209 GLY A C 1
ATOM 1477 O O . GLY A 1 209 ? -14.046 -6.246 0.454 1.00 97.94 209 GLY A O 1
ATOM 1478 N N . ALA A 1 210 ? -12.344 -7.695 0.678 1.00 98.00 210 ALA A N 1
ATOM 1479 C CA . ALA A 1 210 ? -12.846 -8.298 1.909 1.00 98.00 210 ALA A CA 1
ATOM 1480 C C . ALA A 1 210 ? -12.888 -7.286 3.066 1.00 98.00 210 ALA A C 1
ATOM 1482 O O . ALA A 1 210 ? -13.880 -7.233 3.796 1.00 98.00 210 ALA A O 1
ATOM 1483 N N . VAL A 1 211 ? -11.858 -6.443 3.210 1.00 97.25 211 VAL A N 1
ATOM 1484 C CA . VAL A 1 211 ? -11.840 -5.365 4.211 1.00 97.25 211 VAL A CA 1
ATOM 1485 C C . VAL A 1 211 ? -12.995 -4.390 3.988 1.00 97.25 211 VAL A C 1
ATOM 1487 O O . VAL A 1 211 ? -13.724 -4.096 4.935 1.00 97.25 211 VAL A O 1
ATOM 1490 N N . VAL A 1 212 ? -13.211 -3.933 2.751 1.00 97.19 212 VAL A N 1
ATOM 1491 C CA . VAL A 1 212 ? -14.311 -3.021 2.397 1.00 97.19 212 VAL A CA 1
ATOM 1492 C C . VAL A 1 212 ? -15.669 -3.651 2.709 1.00 97.19 212 VAL A C 1
ATOM 1494 O O . VAL A 1 212 ? -16.515 -3.002 3.324 1.00 97.19 212 VAL A O 1
ATOM 1497 N N . LEU A 1 213 ? -15.876 -4.922 2.354 1.00 96.88 213 LEU A N 1
ATOM 1498 C CA . LEU A 1 213 ? -17.126 -5.642 2.613 1.00 96.88 213 LEU A CA 1
ATOM 1499 C C . LEU A 1 213 ? -17.406 -5.797 4.116 1.00 96.88 213 LEU A C 1
ATOM 1501 O O . LEU A 1 213 ? -18.519 -5.536 4.585 1.00 96.88 213 LEU A O 1
ATOM 1505 N N . VAL A 1 214 ? -16.400 -6.202 4.894 1.00 95.88 214 VAL A N 1
ATOM 1506 C CA . VAL A 1 214 ? -16.531 -6.327 6.352 1.00 95.88 214 VAL A CA 1
ATOM 1507 C C . VAL A 1 214 ? -16.785 -4.957 6.978 1.00 95.88 214 VAL A C 1
ATOM 1509 O O . VAL A 1 214 ? -17.676 -4.824 7.818 1.00 95.88 214 VAL A O 1
ATOM 1512 N N . ALA A 1 215 ? -16.071 -3.922 6.535 1.00 93.44 215 ALA A N 1
ATOM 1513 C CA . ALA A 1 215 ? -16.265 -2.564 7.018 1.00 93.44 215 ALA A CA 1
ATOM 1514 C C . ALA A 1 215 ? -17.692 -2.058 6.748 1.00 93.44 215 ALA A C 1
ATOM 1516 O O . ALA A 1 215 ? -18.369 -1.570 7.653 1.00 93.44 215 ALA A O 1
ATOM 1517 N N . ALA A 1 216 ? -18.186 -2.269 5.527 1.00 92.69 216 ALA A N 1
ATOM 1518 C CA . ALA A 1 216 ? -19.517 -1.867 5.086 1.00 92.69 216 ALA A CA 1
ATOM 1519 C C . ALA A 1 216 ? -20.667 -2.630 5.760 1.00 92.69 216 ALA A C 1
ATOM 1521 O O . ALA A 1 216 ? -21.809 -2.197 5.639 1.00 92.69 216 ALA A O 1
ATOM 1522 N N . THR A 1 217 ? -20.409 -3.759 6.427 1.00 92.44 217 THR A N 1
ATOM 1523 C CA . THR A 1 217 ? -21.441 -4.567 7.108 1.00 92.44 217 THR A CA 1
ATOM 1524 C C . THR A 1 217 ? -21.369 -4.469 8.628 1.00 92.44 217 THR A C 1
ATOM 1526 O O . THR A 1 217 ? -22.385 -4.652 9.295 1.00 92.44 217 THR A O 1
ATOM 1529 N N . ARG A 1 218 ? -20.188 -4.193 9.196 1.00 90.19 218 ARG A N 1
ATOM 1530 C CA . ARG A 1 218 ? -19.949 -4.218 10.649 1.00 90.19 218 ARG A CA 1
ATOM 1531 C C . ARG A 1 218 ? -19.799 -2.842 11.298 1.00 90.19 218 ARG A C 1
ATOM 1533 O O . ARG A 1 218 ? -19.868 -2.787 12.522 1.00 90.19 218 ARG A O 1
ATOM 1540 N N . PHE A 1 219 ? -19.609 -1.778 10.516 1.00 85.00 219 PHE A N 1
ATOM 1541 C CA . PHE A 1 219 ? -19.442 -0.400 11.002 1.00 85.00 219 PHE A CA 1
ATOM 1542 C C . PHE A 1 219 ? -20.416 0.594 10.332 1.00 85.00 219 PHE A C 1
ATOM 1544 O O . PHE A 1 219 ? -20.051 1.744 10.101 1.00 85.00 219 PHE A O 1
ATOM 1551 N N . ARG A 1 220 ? -21.626 0.136 9.971 1.00 66.56 220 ARG A N 1
ATOM 1552 C CA . ARG A 1 220 ? -22.710 1.013 9.489 1.00 66.56 220 ARG A CA 1
ATOM 1553 C C . ARG A 1 220 ? -23.273 1.880 10.602 1.00 66.56 220 ARG A C 1
ATOM 1555 O O . ARG A 1 220 ? -23.425 1.340 11.720 1.00 66.56 220 ARG A O 1
#

pLDDT: mean 91.05, std 9.96, range [54.75, 98.69]

Secondary structure (DSSP, 8-state):
--HHHHHHHHHHHHHHHHHHHHHHHHHHHHHSS-SS-HHHHHHHHHHHHHTT-HHHHHHHHHHHHHHHHHHHHHHHHH-SPPTT-SS-HHHHHHHHHHHHHHHHHHHHHHHTTT---HHHHHHHHHHHHHHHHHHHHHHHHH-TT--SS-HHHHHHHHHHHHHT-S---HHHHHHHHHHHHHHHHHHHHHHHHHH-GGGTTHHHHHHHHHHHHHHHHH--

Foldseek 3Di:
DDPVLLVLLLVLLLLLLLLQLLQQLLLCVQVVEHQLALVVLVVQLVVCVVVVVVSSNLLSVLSNVLLVLLLVVLCVQQDDDDPPALADPSLLVLLVQLLVLLVVLLVLCLVCVVRDDDVSSSVSSNSSNSSSSNSQNSSCVNCVPDGSSPLVVLVVVLVVVVVVVDDDDPSSVSSVSSNVSSVNSNVQLNVCCVVPVSCSSVSSSVSSVVSSVCCVVPRD

Mean predicted aligned error: 4.63 Å